Protein AF-A0A401ZFC2-F1 (afdb_monomer)

Sequence (235 aa):
MRRNVAALHVRKRSLVYLACLLFCLSLFISACTGDSNNTSRSAGGASATATPAPAALNSLNWCGKPSEIFRDQASSHAQAVASKTTNLGPADDKPKTITDWNTVKQNLGFTIYLPKTLPAGTCLLNVSGSLRDPIFGSNFTITYVLPDQNALSFSQAPVRVKNVTFQCNVSQSSTSTGNAKATSTPSTSGGQESIQLCNGIRDQTNIVFSARGSTATLQQFFQNLQPDVDWTPAK

Mean predicted aligned error: 16.32 Å

Organism: NCBI:txid1936993

Foldseek 3Di:
DDDDDDDDDDPPPVVVVVVVVVVVVVVVVVPPPDDPDDDDDDDDPPPPDPFDDWAFLQAAAAPDPAAEWEKEADAPVNCVVVVDDDPADDPPGDIDTDDDVVSVCVQQPDWDWAARTAGPPKHWHHWYWYDQNVPQHTKIKTWIQHNVRWIKIKIKHFDPDPDDDKDKDFDDDPPDPDDDDDDDDDDPDPDFATWIWIWDDDPGMIMTIIDGDDSVVVVVVVVNTDTPRDNNHDD

Secondary structure (DSSP, 8-state):
---------SHHHHHHHHHHHHHHHHHTTTTS----------------PPPPPPEEGGGPPBSSS--EEEEE---HHHHHHHT---SSS-SSSS-EEE--HHHHHHHS-S--EE-SEE-TT-EEEEEEEEES-TTT--EEEEEEE-TTS-EEEEEEEE-SSS----EEEEE----------S--------PPPPEEEEEEEETTEEEEEEEES-HHHHHHHHHT-EET---PPP-

pLDDT: mean 75.76, std 21.01, range [32.06, 98.25]

Nearest PDB structures (foldseek):
  4q0i-assembly1_A-2  TM=3.608E-01  e=2.762E+00  Deinococcus radiodurans R1 = ATCC 13939 = DSM 20539
  3s7o-assembly1_A  TM=4.017E-01  e=3.260E+00  Deinococcus radiodurans
  5jmf-assembly1_A  TM=3.174E-01  e=4.298E+00  Bacteroides thetaiotaomicron VPI-5482

Solvent-accessible surface area (backbone atoms only — not comparable to full-atom values): 14517 Å² total; per-residue (Å²): 135,86,87,88,87,89,88,90,86,73,74,70,66,59,58,54,54,54,53,53,54,55,57,58,56,60,68,68,64,73,79,71,79,78,82,88,79,81,92,74,93,76,89,79,86,73,76,77,73,76,79,68,67,67,35,46,39,27,74,32,48,56,71,60,76,85,44,75,48,31,34,38,44,37,45,58,69,62,44,68,76,63,80,57,91,58,105,59,62,41,96,74,82,56,76,43,80,50,86,54,63,70,64,49,64,75,55,42,84,53,72,59,68,36,62,67,54,44,62,48,73,34,21,41,52,38,36,38,32,38,27,46,28,88,85,79,40,22,39,41,35,43,32,32,35,39,69,87,73,45,59,41,36,41,41,34,32,58,58,86,67,89,87,61,64,77,46,66,45,78,46,82,78,84,70,79,88,69,93,74,85,80,90,80,79,93,72,91,62,86,74,79,62,54,41,25,46,30,37,31,64,56,96,58,18,32,40,37,36,35,36,68,43,56,69,70,58,49,50,52,52,59,72,58,39,34,68,80,57,66,54,69,48,73,128

Structure (mmCIF, N/CA/C/O backbone):
data_AF-A0A401ZFC2-F1
#
_entry.id   AF-A0A401ZFC2-F1
#
loop_
_atom_site.group_PDB
_atom_site.id
_atom_site.type_symbol
_atom_site.label_atom_id
_atom_site.label_alt_id
_atom_site.label_comp_id
_atom_site.label_asym_id
_atom_site.label_entity_id
_atom_site.label_seq_id
_atom_site.pdbx_PDB_ins_code
_atom_site.Cartn_x
_atom_site.Cartn_y
_atom_site.Cartn_z
_atom_site.occupancy
_atom_site.B_iso_or_equiv
_atom_site.auth_seq_id
_atom_site.auth_comp_id
_atom_site.auth_asym_id
_atom_site.auth_atom_id
_atom_site.pdbx_PDB_model_num
ATOM 1 N N . MET A 1 1 ? 59.577 30.313 47.119 1.00 39.47 1 MET A N 1
ATOM 2 C CA . MET A 1 1 ? 58.313 31.074 46.998 1.00 39.47 1 MET A CA 1
ATOM 3 C C . MET A 1 1 ? 57.176 30.117 46.651 1.00 39.47 1 MET A C 1
ATOM 5 O O . MET A 1 1 ? 57.373 29.250 45.820 1.00 39.47 1 MET A O 1
ATOM 9 N N . ARG A 1 2 ? 56.064 30.276 47.382 1.00 40.41 2 ARG A N 1
ATOM 10 C CA . ARG A 1 2 ? 54.665 29.805 47.250 1.00 40.41 2 ARG A CA 1
ATOM 11 C C . ARG A 1 2 ? 54.285 28.553 46.421 1.00 40.41 2 ARG A C 1
ATOM 13 O O . ARG A 1 2 ? 54.542 28.435 45.234 1.00 40.41 2 ARG A O 1
ATOM 20 N N . ARG A 1 3 ? 53.532 27.705 47.138 1.00 47.53 3 ARG A N 1
ATOM 21 C CA . ARG A 1 3 ? 52.718 26.535 46.768 1.00 47.53 3 ARG A CA 1
ATOM 22 C C . ARG A 1 3 ? 51.630 26.855 45.733 1.00 47.53 3 ARG A C 1
ATOM 24 O O . ARG A 1 3 ? 51.090 27.953 45.768 1.00 47.53 3 ARG A O 1
ATOM 31 N N . ASN A 1 4 ? 51.184 25.830 45.003 1.00 41.16 4 ASN A N 1
ATOM 32 C CA . ASN A 1 4 ? 49.784 25.671 44.599 1.00 41.16 4 ASN A CA 1
ATOM 33 C C . ASN A 1 4 ? 49.355 24.209 44.798 1.00 41.16 4 ASN A C 1
ATOM 35 O O . ASN A 1 4 ? 49.945 23.295 44.232 1.00 41.16 4 ASN A O 1
ATOM 39 N N . VAL A 1 5 ? 48.332 24.012 4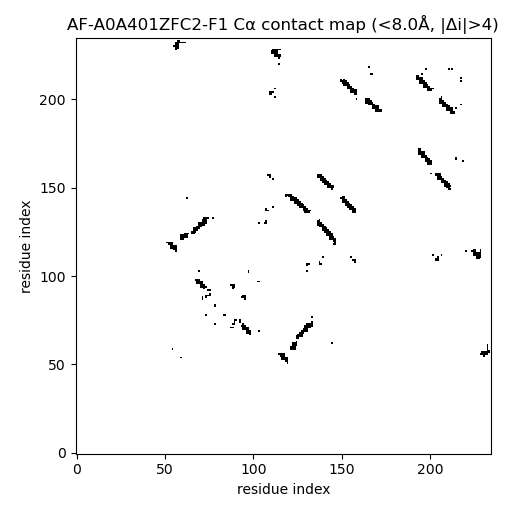5.631 1.00 53.06 5 VAL A N 1
ATOM 40 C CA . VAL A 1 5 ? 47.595 22.757 45.820 1.00 53.06 5 VAL A CA 1
ATOM 41 C C . VAL A 1 5 ? 46.142 23.085 45.512 1.00 53.06 5 VAL A C 1
ATOM 43 O O . VAL A 1 5 ? 45.566 23.947 46.170 1.00 53.06 5 VAL A O 1
ATOM 46 N N . ALA A 1 6 ? 45.545 22.404 44.537 1.00 47.09 6 ALA A N 1
ATOM 47 C CA . ALA A 1 6 ? 44.105 22.434 44.321 1.00 47.09 6 ALA A CA 1
ATOM 48 C C . ALA A 1 6 ? 43.642 21.110 43.706 1.00 47.09 6 ALA A C 1
ATOM 50 O O . ALA A 1 6 ? 43.663 20.935 42.495 1.00 47.09 6 ALA A O 1
ATOM 51 N N . ALA A 1 7 ? 43.210 20.177 44.550 1.00 51.09 7 ALA A N 1
ATOM 52 C CA . ALA A 1 7 ? 42.334 19.083 44.146 1.00 51.09 7 ALA A CA 1
ATOM 53 C C . ALA A 1 7 ? 41.679 18.492 45.395 1.00 51.09 7 ALA A C 1
ATOM 55 O O . ALA A 1 7 ? 42.375 17.864 46.178 1.00 51.09 7 ALA A O 1
ATOM 56 N N . LEU A 1 8 ? 40.371 18.723 45.583 1.00 51.00 8 LEU A N 1
ATOM 57 C CA . LEU A 1 8 ? 39.404 17.858 46.297 1.00 51.00 8 LEU A CA 1
ATOM 58 C C . LEU A 1 8 ? 38.150 18.666 46.668 1.00 51.00 8 LEU A C 1
ATOM 60 O O . LEU A 1 8 ? 37.966 19.039 47.820 1.00 51.00 8 LEU A O 1
ATOM 64 N N . HIS A 1 9 ? 37.265 18.939 45.704 1.00 51.31 9 HIS A N 1
ATOM 65 C CA . HIS A 1 9 ? 35.916 19.473 45.987 1.00 51.31 9 HIS A CA 1
ATOM 66 C C . HIS A 1 9 ? 34.807 18.872 45.093 1.00 51.31 9 HIS A C 1
ATOM 68 O O . HIS A 1 9 ? 33.730 19.442 44.969 1.00 51.31 9 HIS A O 1
ATOM 74 N N . VAL A 1 10 ? 35.027 17.693 44.490 1.00 55.44 10 VAL A N 1
ATOM 75 C CA . VAL A 1 10 ? 34.059 17.069 43.552 1.00 55.44 10 VAL A CA 1
ATOM 76 C C . VAL A 1 10 ? 33.259 15.903 44.170 1.00 55.44 10 VAL A C 1
ATOM 78 O O . VAL A 1 10 ? 32.226 15.507 43.642 1.00 55.44 10 VAL A O 1
ATOM 81 N N . ARG A 1 11 ? 33.644 15.368 45.338 1.00 55.38 11 ARG A N 1
ATOM 82 C CA . ARG A 1 11 ? 33.053 14.113 45.860 1.00 55.38 11 ARG A CA 1
ATOM 83 C C . ARG A 1 11 ? 31.736 14.234 46.640 1.00 55.38 11 ARG A C 1
ATOM 85 O O . ARG A 1 11 ? 31.017 13.247 46.728 1.00 55.38 11 ARG A O 1
ATOM 92 N N . LYS A 1 12 ? 31.384 15.399 47.201 1.00 53.00 12 LYS A N 1
ATOM 93 C CA . LYS A 1 12 ? 30.233 15.500 48.131 1.00 53.00 12 LYS A CA 1
ATOM 94 C C . LYS A 1 12 ? 28.876 15.749 47.460 1.00 53.00 12 LYS A C 1
ATOM 96 O O . LYS A 1 12 ? 27.863 15.331 48.002 1.00 53.00 12 LYS A O 1
ATOM 101 N N . ARG A 1 13 ? 28.835 16.375 46.277 1.00 57.50 13 ARG A N 1
ATOM 102 C CA . ARG A 1 13 ? 27.565 16.676 45.581 1.00 57.50 13 ARG A CA 1
ATOM 103 C C . ARG A 1 13 ? 26.950 15.447 44.901 1.00 57.50 13 ARG A C 1
ATOM 105 O O . ARG A 1 13 ? 25.735 15.326 44.876 1.00 57.50 13 ARG A O 1
ATOM 112 N N . SER A 1 14 ? 27.778 14.510 44.433 1.00 60.59 14 SER A N 1
ATOM 113 C CA . SER A 1 14 ? 27.327 13.286 43.745 1.00 60.59 14 SER A CA 1
ATOM 114 C C . SER A 1 14 ? 26.523 12.339 44.655 1.00 60.59 14 SER A C 1
ATOM 116 O O . SER A 1 14 ? 25.520 11.770 44.235 1.00 60.59 14 SER A O 1
ATOM 118 N N . LEU A 1 15 ? 26.891 12.249 45.940 1.00 62.75 15 LEU A N 1
ATOM 119 C CA . LEU A 1 15 ? 26.189 11.409 46.920 1.00 62.75 15 LEU A CA 1
ATOM 120 C C . LEU A 1 15 ? 24.770 11.904 47.241 1.00 62.75 15 LEU A C 1
ATOM 122 O O . LEU A 1 15 ? 23.883 11.088 47.474 1.00 62.75 15 LEU A O 1
ATOM 126 N N . VAL A 1 16 ? 24.538 13.220 47.207 1.00 71.38 16 VAL A N 1
ATOM 127 C CA . VAL A 1 16 ? 23.210 13.804 47.468 1.00 71.38 16 VAL A CA 1
ATOM 128 C C . VAL A 1 16 ? 22.245 13.505 46.317 1.00 71.38 16 VAL A C 1
ATOM 130 O O . VAL A 1 16 ? 21.095 13.148 46.560 1.00 71.38 16 VAL A O 1
ATOM 133 N N . TYR A 1 17 ? 22.715 13.567 45.066 1.00 74.06 17 TYR A N 1
ATOM 134 C CA . TYR A 1 17 ? 21.888 13.225 43.904 1.00 74.06 17 TYR A CA 1
ATOM 135 C C . TYR A 1 17 ? 21.528 11.737 43.862 1.00 74.06 17 TYR A C 1
ATOM 137 O O . TYR A 1 17 ? 20.383 11.410 43.563 1.00 74.06 17 TYR A O 1
ATOM 145 N N . LEU A 1 18 ? 22.459 10.846 44.223 1.00 71.56 18 LEU A N 1
ATOM 146 C CA . LEU A 1 18 ? 22.191 9.406 44.286 1.00 71.56 18 LEU A CA 1
ATOM 147 C C . LEU A 1 18 ? 21.132 9.065 45.354 1.00 71.56 18 LEU A C 1
ATOM 149 O O . LEU A 1 18 ? 20.246 8.251 45.103 1.00 71.56 18 LEU A O 1
ATOM 153 N N . ALA A 1 19 ? 21.186 9.725 46.517 1.00 72.94 19 ALA A N 1
ATOM 154 C CA . ALA A 1 19 ? 20.209 9.535 47.590 1.00 72.94 19 ALA A CA 1
ATOM 155 C C . ALA A 1 19 ? 18.803 10.039 47.208 1.00 72.94 19 ALA A C 1
ATOM 157 O O . ALA A 1 19 ? 17.822 9.341 47.456 1.00 72.94 19 ALA A O 1
ATOM 158 N N . CYS A 1 20 ? 18.694 11.199 46.544 1.00 73.62 20 CYS A N 1
ATOM 159 C CA . CYS A 1 20 ? 17.406 11.693 46.037 1.00 73.62 20 CYS A CA 1
ATOM 160 C C . CYS A 1 20 ? 16.800 10.766 44.972 1.00 73.62 20 CYS A C 1
ATOM 162 O O . CYS A 1 20 ? 15.595 10.530 44.981 1.00 73.62 20 CYS A O 1
ATOM 164 N N . LEU A 1 21 ? 17.618 10.214 44.071 1.00 74.00 21 LEU A N 1
ATOM 165 C CA . LEU A 1 21 ? 17.138 9.341 42.994 1.00 74.00 21 LEU A CA 1
ATOM 166 C C . LEU A 1 21 ? 16.607 8.002 43.539 1.00 74.00 21 LEU A 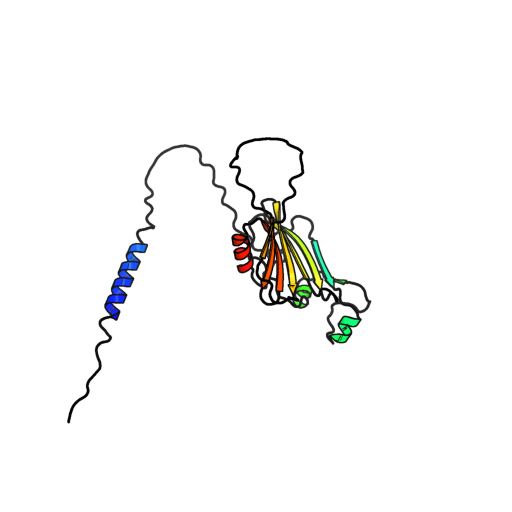C 1
ATOM 168 O O . LEU A 1 21 ? 15.575 7.518 43.078 1.00 74.00 21 LEU A O 1
ATOM 172 N N . LEU A 1 22 ? 17.252 7.456 44.578 1.00 72.38 22 LEU A N 1
ATOM 173 C CA . LEU A 1 22 ? 16.775 6.268 45.298 1.00 72.38 22 LEU A CA 1
ATOM 174 C C . LEU A 1 22 ? 15.466 6.522 46.062 1.00 72.38 22 LEU A C 1
ATOM 176 O O . LEU A 1 22 ? 14.602 5.647 46.083 1.00 72.38 22 LEU A O 1
ATOM 180 N N . PHE A 1 23 ? 15.286 7.713 46.643 1.00 70.00 23 PHE A N 1
ATOM 181 C CA . PHE A 1 23 ? 14.052 8.068 47.353 1.00 70.00 23 PHE A CA 1
ATOM 182 C C . PHE A 1 23 ? 12.867 8.306 46.404 1.00 70.00 23 PHE A C 1
ATOM 184 O O . PHE A 1 23 ? 11.732 7.975 46.730 1.00 70.00 23 PHE A O 1
ATOM 191 N N . CYS A 1 24 ? 13.109 8.825 45.197 1.00 68.88 24 CYS A N 1
ATOM 192 C CA . CYS A 1 24 ? 12.055 8.945 44.188 1.00 68.88 24 CYS A CA 1
ATOM 193 C C . CYS A 1 24 ? 11.606 7.576 43.652 1.00 68.88 24 CYS A C 1
ATOM 195 O O . CYS A 1 24 ? 10.423 7.398 43.378 1.00 68.88 24 CYS A O 1
ATOM 197 N N . LEU A 1 25 ? 12.514 6.598 43.530 1.00 63.62 25 LEU A N 1
ATOM 198 C CA . LEU A 1 25 ? 12.169 5.264 43.024 1.00 63.62 25 LEU A CA 1
ATOM 199 C C . LEU A 1 25 ? 11.263 4.464 43.974 1.00 63.62 25 LEU A C 1
ATOM 201 O O . LEU A 1 25 ? 10.436 3.690 43.497 1.00 63.62 25 LEU A O 1
ATOM 205 N N . SER A 1 26 ? 11.366 4.651 45.295 1.00 65.25 26 SER A N 1
ATOM 206 C CA . SER A 1 26 ? 10.517 3.931 46.258 1.00 65.25 26 SER A CA 1
ATOM 207 C C . SER A 1 26 ? 9.055 4.393 46.236 1.00 65.25 26 SER A C 1
ATOM 209 O O . SER A 1 26 ? 8.162 3.594 46.514 1.00 65.25 26 SER A O 1
ATOM 211 N N . LEU A 1 27 ? 8.784 5.639 45.833 1.00 60.16 27 LEU A N 1
ATOM 212 C CA . LEU A 1 27 ? 7.419 6.168 45.723 1.00 60.16 27 LEU A CA 1
ATOM 213 C C . LEU A 1 27 ? 6.642 5.589 44.528 1.00 60.16 27 LEU A C 1
ATOM 215 O O . LEU A 1 27 ? 5.416 5.537 44.575 1.00 60.16 27 LEU A O 1
ATOM 219 N N . PHE A 1 28 ? 7.326 5.095 43.489 1.00 56.84 28 PHE A N 1
ATOM 220 C CA . PHE A 1 28 ? 6.669 4.492 42.322 1.00 56.84 28 PHE A CA 1
ATOM 221 C C . PHE A 1 28 ? 6.256 3.025 42.522 1.00 56.84 28 PHE A C 1
ATOM 223 O O . PHE A 1 28 ? 5.461 2.514 41.737 1.00 56.84 28 PHE A O 1
ATOM 230 N N . ILE A 1 29 ? 6.736 2.344 43.570 1.00 54.84 29 ILE A N 1
ATOM 231 C CA . ILE A 1 29 ? 6.455 0.910 43.779 1.00 54.84 29 ILE A CA 1
ATOM 232 C C . ILE A 1 29 ? 5.169 0.681 44.606 1.00 54.84 29 ILE A C 1
ATOM 234 O O . ILE A 1 29 ? 4.538 -0.364 44.471 1.00 54.84 29 ILE A O 1
ATOM 238 N N . SER A 1 30 ? 4.687 1.669 45.371 1.00 52.94 30 SER A N 1
ATOM 239 C CA . SER A 1 30 ? 3.465 1.527 46.196 1.00 52.94 30 SER A CA 1
ATOM 240 C C . SER A 1 30 ? 2.131 1.753 45.464 1.00 52.94 30 SER A C 1
ATOM 242 O O . SER A 1 30 ? 1.082 1.684 46.097 1.00 52.94 30 SER A O 1
ATOM 244 N N . ALA A 1 31 ? 2.125 1.993 44.148 1.00 47.88 31 ALA A N 1
ATOM 245 C CA . ALA A 1 31 ? 0.889 2.211 43.380 1.00 47.88 31 ALA A CA 1
ATOM 246 C C . ALA A 1 31 ? 0.330 0.947 42.690 1.00 47.88 31 ALA A C 1
ATOM 248 O O . ALA A 1 31 ? -0.676 1.035 41.993 1.00 47.88 31 ALA A O 1
ATOM 249 N N . CYS A 1 32 ? 0.962 -0.223 42.861 1.00 53.19 32 CYS A N 1
ATOM 250 C CA . CYS A 1 32 ? 0.546 -1.466 42.189 1.00 53.19 32 CYS A CA 1
ATOM 251 C C . CYS A 1 32 ? 0.020 -2.570 43.126 1.00 53.19 32 CYS A C 1
ATOM 253 O O . CYS A 1 32 ? -0.390 -3.622 42.639 1.00 53.19 32 CYS A O 1
ATOM 255 N N . THR A 1 33 ? -0.041 -2.359 44.444 1.00 51.66 33 THR A N 1
ATOM 256 C CA . THR A 1 33 ? -0.740 -3.277 45.363 1.00 51.66 33 THR A CA 1
ATOM 257 C C . THR A 1 33 ? -2.223 -2.920 45.433 1.00 51.66 33 THR A C 1
ATOM 259 O O . THR A 1 33 ? -2.692 -2.264 46.359 1.00 51.66 33 THR A O 1
ATOM 262 N N . GLY A 1 34 ? -2.961 -3.336 44.403 1.00 46.50 34 GLY A N 1
ATOM 263 C CA . GLY A 1 34 ? -4.419 -3.402 44.427 1.00 46.50 34 GLY A CA 1
ATOM 264 C C . GLY A 1 34 ? -4.875 -4.552 45.323 1.00 46.50 34 GLY A C 1
ATOM 265 O O . GLY A 1 34 ? -4.771 -5.719 44.952 1.00 46.50 34 GLY A O 1
ATOM 266 N N . ASP A 1 35 ? -5.349 -4.186 46.509 1.00 42.94 35 ASP A N 1
ATOM 267 C CA . ASP A 1 35 ? -5.952 -5.034 47.533 1.00 42.94 35 ASP A CA 1
ATOM 268 C C . ASP A 1 35 ? -7.175 -5.783 46.966 1.00 42.94 35 ASP A C 1
ATOM 270 O O . ASP A 1 35 ? -8.202 -5.188 46.637 1.00 42.94 35 ASP A O 1
ATOM 274 N N . SER A 1 36 ? -7.045 -7.099 46.778 1.00 52.50 36 SER A N 1
ATOM 275 C CA . SER A 1 36 ? -8.134 -7.976 46.337 1.00 52.50 36 SER A CA 1
ATOM 276 C C . SER A 1 36 ? -8.717 -8.698 47.540 1.00 52.50 36 SER A C 1
ATOM 278 O O . SER A 1 36 ? -8.408 -9.862 47.784 1.00 52.50 36 SER A O 1
ATOM 280 N N . ASN A 1 37 ? -9.578 -8.009 48.289 1.00 53.66 37 ASN A N 1
ATOM 281 C CA . ASN A 1 37 ? -10.476 -8.675 49.219 1.00 53.66 37 ASN A CA 1
ATOM 282 C C . ASN A 1 37 ? -11.750 -7.852 49.459 1.00 53.66 37 ASN A C 1
ATOM 284 O O . ASN A 1 37 ? -11.846 -7.089 50.416 1.00 53.66 37 ASN A O 1
ATOM 288 N N . ASN A 1 38 ? -12.771 -8.031 48.615 1.00 48.62 38 ASN A N 1
ATOM 289 C CA . ASN A 1 38 ? -14.133 -7.901 49.118 1.00 48.62 38 ASN A CA 1
ATOM 290 C C . ASN A 1 38 ? -15.113 -8.811 48.379 1.00 48.62 38 ASN A C 1
ATOM 292 O O . ASN A 1 38 ? -15.254 -8.790 47.158 1.00 48.62 38 ASN A O 1
ATOM 296 N N . THR A 1 39 ? -15.788 -9.626 49.177 1.00 49.06 39 THR A N 1
ATOM 297 C CA . THR A 1 39 ? -16.833 -10.544 48.757 1.00 49.06 39 THR A CA 1
ATOM 298 C C . THR A 1 39 ? -18.135 -9.758 48.677 1.00 49.06 39 THR A C 1
ATOM 300 O O . THR A 1 39 ? -18.653 -9.300 49.692 1.00 49.06 39 THR A O 1
ATOM 303 N N . SER A 1 40 ? -18.720 -9.625 47.490 1.00 44.44 40 SER A N 1
ATOM 304 C CA . SER A 1 40 ? -20.153 -9.345 47.360 1.00 44.44 40 SER A CA 1
ATOM 305 C C . SER A 1 40 ? -20.695 -10.077 46.143 1.00 44.44 40 SER A C 1
ATOM 307 O O . SER A 1 40 ? -20.327 -9.807 45.004 1.00 44.44 40 SER A O 1
ATOM 309 N N . ARG A 1 41 ? -21.573 -11.040 46.416 1.00 49.56 41 ARG A N 1
ATOM 310 C CA . ARG A 1 41 ? -22.438 -11.687 45.434 1.00 49.56 41 ARG A CA 1
ATOM 311 C C . ARG A 1 41 ? -23.241 -10.620 44.686 1.00 49.56 41 ARG A C 1
ATOM 313 O O . ARG A 1 41 ? -23.983 -9.884 45.325 1.00 49.56 41 ARG A O 1
ATOM 320 N N . SER A 1 42 ? -23.179 -10.623 43.359 1.00 39.88 42 SER A N 1
ATOM 321 C CA . SER A 1 42 ? -24.384 -10.516 42.537 1.00 39.88 42 SER A CA 1
ATOM 322 C C . SER A 1 42 ? -24.117 -10.970 41.107 1.00 39.88 42 SER A C 1
ATOM 324 O O . SER A 1 42 ? -23.026 -10.814 40.567 1.00 39.88 42 SER A O 1
ATOM 326 N N . ALA A 1 43 ? -25.131 -11.629 40.567 1.00 47.53 43 ALA A N 1
ATOM 327 C CA . ALA A 1 43 ? -25.160 -12.397 39.339 1.00 47.53 43 ALA A CA 1
ATOM 328 C C . ALA A 1 43 ? -24.873 -11.581 38.067 1.00 47.53 43 ALA A C 1
ATOM 330 O O . ALA A 1 43 ? -25.167 -10.391 38.000 1.00 47.53 43 ALA A O 1
ATOM 331 N N . GLY A 1 44 ? -24.395 -12.279 37.030 1.00 41.12 44 GLY A N 1
ATOM 332 C CA . GLY A 1 44 ? -24.357 -11.774 35.654 1.00 41.12 44 GLY A CA 1
ATOM 333 C C . GLY A 1 44 ? -22.957 -11.658 35.063 1.00 41.12 44 GLY A C 1
ATOM 334 O O . GLY A 1 44 ? -22.587 -10.597 34.573 1.00 41.12 44 GLY A O 1
ATOM 335 N N . GLY A 1 45 ? -22.173 -12.740 35.093 1.00 38.34 45 GLY A N 1
ATOM 336 C CA . GLY A 1 45 ? -20.920 -12.829 34.346 1.00 38.34 45 GLY A CA 1
ATOM 337 C C . GLY A 1 45 ? -21.189 -12.836 32.843 1.00 38.34 45 GLY A C 1
ATOM 338 O O . GLY A 1 45 ? -21.242 -13.895 32.225 1.00 38.34 45 GLY A O 1
ATOM 339 N N . ALA A 1 46 ? -21.368 -11.656 32.251 1.00 47.50 46 ALA A N 1
ATOM 340 C CA . ALA A 1 46 ? -21.130 -11.475 30.832 1.00 47.50 46 ALA A CA 1
ATOM 341 C C . ALA A 1 46 ? -19.648 -11.787 30.609 1.00 47.50 46 ALA A C 1
ATOM 343 O O . ALA A 1 46 ? -18.775 -11.041 31.050 1.00 47.50 46 ALA A O 1
ATOM 344 N N . SER A 1 47 ? -19.369 -12.939 30.000 1.00 42.88 47 SER A N 1
ATOM 345 C CA . SER A 1 47 ? -18.029 -13.308 29.562 1.00 42.88 47 SER A CA 1
ATOM 346 C C . SER A 1 47 ? -17.534 -12.201 28.636 1.00 42.88 47 SER A C 1
ATOM 348 O O . SER A 1 47 ? -17.974 -12.114 27.489 1.00 42.88 47 SER A O 1
ATOM 350 N N . ALA A 1 48 ? -16.673 -11.317 29.148 1.00 52.41 48 ALA A N 1
ATOM 351 C CA . ALA A 1 48 ? -15.996 -10.320 28.340 1.00 52.41 48 ALA A CA 1
ATOM 352 C C . ALA A 1 48 ? -15.190 -11.093 27.296 1.00 52.41 48 ALA A C 1
ATOM 354 O O . ALA A 1 48 ? -14.173 -11.714 27.600 1.00 52.41 48 ALA A O 1
ATOM 355 N N . THR A 1 49 ? -15.724 -11.155 26.079 1.00 56.12 49 THR A N 1
ATOM 356 C CA . THR A 1 49 ? -15.056 -11.815 24.964 1.00 56.12 49 THR A CA 1
ATOM 357 C C . THR A 1 49 ? -13.774 -11.033 24.727 1.00 56.12 49 THR A C 1
ATOM 359 O O . THR A 1 49 ? -13.834 -9.828 24.489 1.00 56.12 49 THR A O 1
ATOM 362 N N . ALA A 1 50 ? -12.623 -11.688 24.882 1.00 62.56 50 ALA A N 1
ATOM 363 C CA . ALA A 1 50 ? -11.332 -11.044 24.701 1.00 62.56 50 ALA A CA 1
ATOM 364 C C . ALA A 1 50 ? -11.283 -10.396 23.311 1.0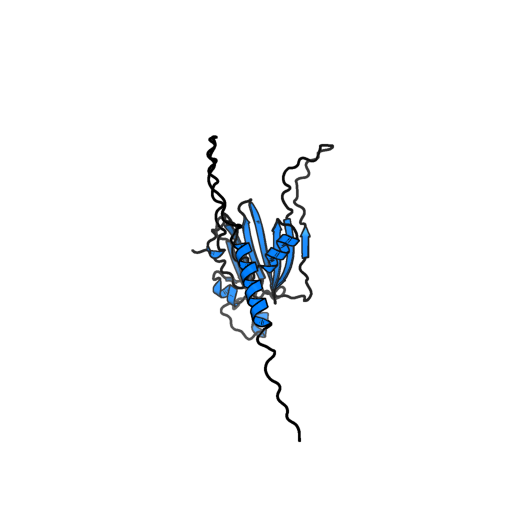0 62.56 50 ALA A C 1
ATOM 366 O O . ALA A 1 50 ? -11.509 -11.073 22.306 1.00 62.56 50 ALA A O 1
ATOM 367 N N . THR A 1 51 ? -11.011 -9.089 23.255 1.00 67.38 51 THR A N 1
ATOM 368 C CA . THR A 1 51 ? -10.811 -8.390 21.984 1.00 67.38 51 THR A CA 1
ATOM 369 C C . THR A 1 51 ? -9.641 -9.057 21.263 1.00 67.38 51 THR A C 1
ATOM 371 O O . THR A 1 51 ? -8.549 -9.124 21.837 1.00 67.38 51 THR A O 1
ATOM 374 N N . PRO A 1 52 ? -9.832 -9.580 20.041 1.00 77.69 52 PRO A N 1
ATOM 375 C CA . PRO A 1 52 ? -8.765 -10.306 19.381 1.00 77.69 52 PRO A CA 1
ATOM 376 C C . PRO A 1 52 ? -7.600 -9.366 19.041 1.00 77.69 52 PRO A C 1
ATOM 378 O O . PRO A 1 52 ? -7.796 -8.202 18.681 1.00 77.69 52 PRO A O 1
ATOM 381 N N . ALA A 1 53 ? -6.375 -9.874 19.188 1.00 86.44 53 ALA A N 1
ATOM 382 C CA . ALA A 1 53 ? -5.158 -9.095 18.990 1.00 86.44 53 ALA A CA 1
ATOM 383 C C . ALA A 1 53 ? -4.993 -8.650 17.521 1.00 86.44 53 ALA A C 1
ATOM 385 O O . ALA A 1 53 ? -5.373 -9.401 16.622 1.00 86.44 53 ALA A O 1
ATOM 386 N N . PRO A 1 54 ? -4.395 -7.473 17.249 1.00 91.00 54 PRO A N 1
ATOM 387 C CA . PRO A 1 54 ? -4.096 -7.032 15.886 1.00 91.00 54 PRO A CA 1
ATOM 388 C C . PRO A 1 54 ? -3.297 -8.073 15.087 1.00 91.00 54 PRO A C 1
ATOM 390 O O . PRO A 1 54 ? -2.384 -8.705 15.617 1.00 91.00 54 PRO A O 1
ATOM 393 N N . ALA A 1 55 ? -3.616 -8.213 13.802 1.00 93.25 55 ALA A N 1
ATOM 394 C CA . ALA A 1 55 ? -3.004 -9.174 12.891 1.00 93.25 55 ALA A CA 1
ATOM 395 C C . ALA A 1 55 ? -1.946 -8.508 11.998 1.00 93.25 55 ALA A C 1
ATOM 397 O O . ALA A 1 55 ? -2.106 -7.359 11.578 1.00 93.25 55 ALA A O 1
ATOM 398 N N . ALA A 1 56 ? -0.865 -9.228 11.690 1.00 95.06 56 ALA A N 1
ATOM 399 C CA . ALA A 1 56 ? 0.134 -8.801 10.708 1.00 95.06 56 ALA A CA 1
ATOM 400 C C . ALA A 1 56 ? -0.456 -8.851 9.289 1.00 95.06 56 ALA A C 1
ATOM 402 O O . ALA A 1 56 ? -1.295 -9.707 9.005 1.00 95.06 56 ALA A O 1
ATOM 403 N N . LEU A 1 57 ? -0.023 -7.966 8.387 1.00 95.44 57 LEU A N 1
ATOM 404 C CA . LEU A 1 57 ? -0.637 -7.854 7.054 1.00 95.44 57 LEU A CA 1
ATOM 405 C C . LEU A 1 57 ? -0.523 -9.146 6.225 1.00 95.44 57 LEU A C 1
ATOM 407 O O . LEU A 1 57 ? -1.503 -9.553 5.612 1.00 95.44 57 LEU A O 1
ATOM 411 N N . ASN A 1 58 ? 0.617 -9.836 6.276 1.00 94.69 58 ASN A N 1
ATOM 412 C CA . ASN A 1 58 ? 0.822 -11.129 5.609 1.00 94.69 58 ASN A CA 1
ATOM 413 C C . ASN A 1 58 ? 0.026 -12.306 6.211 1.00 94.69 58 ASN A C 1
ATOM 415 O O . ASN A 1 58 ? -0.014 -13.391 5.633 1.00 94.69 58 ASN A O 1
ATOM 419 N N . SER A 1 59 ? -0.616 -12.109 7.366 1.00 94.31 59 SER A N 1
ATOM 420 C CA . SER A 1 59 ? -1.513 -13.098 7.982 1.00 94.31 59 SER A CA 1
ATOM 421 C C . SER A 1 59 ? -2.990 -12.862 7.649 1.00 94.31 59 SER A C 1
ATOM 423 O O . SER A 1 59 ? -3.849 -13.630 8.078 1.00 94.31 59 SER A O 1
ATOM 425 N N . LEU A 1 60 ? -3.304 -11.790 6.914 1.00 94.69 60 LEU A N 1
ATOM 426 C CA . LEU A 1 60 ? -4.673 -11.462 6.532 1.00 94.69 60 LEU A CA 1
ATOM 427 C C . LEU A 1 60 ? -5.153 -12.368 5.400 1.00 94.69 60 LEU A C 1
ATOM 429 O O . LEU A 1 60 ? -4.427 -12.637 4.449 1.00 94.69 60 LEU A O 1
ATOM 433 N N . ASN A 1 61 ? -6.421 -12.763 5.463 1.00 95.06 61 ASN A N 1
ATOM 434 C CA . ASN A 1 61 ? -7.084 -13.460 4.366 1.00 95.06 61 ASN A CA 1
ATOM 435 C C . ASN A 1 61 ? -7.604 -12.467 3.326 1.00 95.06 61 ASN A C 1
ATOM 437 O O . ASN A 1 61 ? -7.862 -11.300 3.632 1.00 95.06 61 ASN A O 1
ATOM 441 N N . TRP A 1 62 ? -7.851 -12.949 2.111 1.00 95.81 62 TRP A N 1
ATOM 442 C CA . TRP A 1 62 ? -8.628 -12.197 1.132 1.00 95.81 62 TRP A CA 1
ATOM 443 C C . TRP A 1 62 ? -10.094 -12.098 1.568 1.00 95.81 62 TRP A C 1
ATOM 445 O O . TRP A 1 62 ? -10.665 -13.066 2.065 1.00 95.81 62 TRP A O 1
ATOM 455 N N . CYS A 1 63 ? -10.733 -10.948 1.341 1.00 94.88 63 CYS A N 1
ATOM 456 C CA . CYS A 1 63 ? -12.168 -10.767 1.606 1.00 94.88 63 CYS A CA 1
ATOM 457 C C . CYS A 1 63 ? -13.055 -11.648 0.708 1.00 94.88 63 CYS A C 1
ATOM 459 O O . CYS A 1 63 ? -14.245 -11.816 0.961 1.00 94.88 63 CYS A O 1
ATOM 461 N N . GLY A 1 64 ? -12.483 -12.181 -0.370 1.00 93.00 64 GLY A N 1
ATOM 462 C CA . GLY A 1 64 ? -13.143 -13.033 -1.341 1.00 93.00 64 GLY A CA 1
ATOM 463 C C . GLY A 1 64 ? -12.107 -13.659 -2.264 1.00 93.00 64 GLY A C 1
ATOM 464 O O . GLY A 1 64 ? -11.063 -14.128 -1.814 1.00 93.00 64 GLY A O 1
ATOM 465 N N . LYS A 1 65 ? -12.376 -13.655 -3.572 1.00 91.56 65 LYS A N 1
ATOM 466 C CA . LYS A 1 65 ? -11.384 -14.112 -4.550 1.00 91.56 65 LYS A CA 1
ATOM 467 C C . LYS A 1 65 ? -10.159 -13.187 -4.523 1.00 91.56 65 LYS A C 1
ATOM 469 O O . LYS A 1 65 ? -10.355 -11.971 -4.548 1.00 91.56 65 LYS A O 1
ATOM 474 N N . PRO A 1 66 ? -8.933 -13.738 -4.526 1.00 91.25 66 PRO A N 1
ATOM 475 C CA . PRO A 1 66 ? -7.727 -12.935 -4.643 1.00 91.25 66 PRO A CA 1
ATOM 476 C C . PRO A 1 66 ? -7.779 -11.996 -5.848 1.00 91.25 66 PRO A C 1
ATOM 478 O O . PRO A 1 66 ? -8.085 -12.425 -6.963 1.00 91.25 66 PRO A O 1
ATOM 481 N N . SER A 1 67 ? -7.482 -10.721 -5.611 1.00 90.94 67 SER A N 1
ATOM 482 C CA . SER A 1 67 ? -7.406 -9.681 -6.636 1.00 90.94 67 SER A CA 1
ATOM 483 C C . SER A 1 67 ? -6.053 -8.998 -6.530 1.00 90.94 67 SER A C 1
ATOM 485 O O . SER A 1 67 ? -5.885 -8.035 -5.785 1.00 90.94 67 SER A O 1
ATOM 487 N N . GLU A 1 68 ? -5.081 -9.542 -7.254 1.00 93.00 68 GLU A N 1
ATOM 488 C CA . GLU A 1 68 ? -3.717 -9.031 -7.341 1.00 93.00 68 GLU A CA 1
ATOM 489 C C . GLU A 1 68 ? -3.386 -8.770 -8.814 1.00 93.00 68 GLU A C 1
ATOM 491 O O . GLU A 1 68 ? -3.294 -9.702 -9.616 1.00 93.00 68 GLU A O 1
ATOM 496 N N . ILE A 1 69 ? -3.288 -7.496 -9.203 1.00 91.94 69 ILE A N 1
ATOM 497 C CA . ILE A 1 69 ? -3.126 -7.105 -10.610 1.00 91.94 69 ILE A CA 1
ATOM 498 C C . ILE A 1 69 ? -2.034 -6.052 -10.747 1.00 91.94 69 ILE A C 1
ATOM 500 O O . ILE A 1 69 ? -2.269 -4.859 -10.546 1.00 91.94 69 ILE A O 1
ATOM 504 N N . PHE A 1 70 ? -0.863 -6.475 -11.208 1.00 92.00 70 PHE A N 1
ATOM 505 C CA . PHE A 1 70 ? 0.207 -5.562 -11.589 1.00 92.00 70 PHE A CA 1
ATOM 506 C C . PHE A 1 70 ? 0.400 -5.559 -13.093 1.00 92.00 70 PHE A C 1
ATOM 508 O O . PHE A 1 70 ? 0.379 -6.610 -13.732 1.00 92.00 70 PHE A O 1
ATOM 515 N N . ARG A 1 71 ? 0.576 -4.376 -13.677 1.00 90.12 71 ARG A N 1
ATOM 516 C CA . ARG A 1 71 ? 0.764 -4.224 -15.121 1.00 90.12 71 ARG A CA 1
ATOM 517 C C . ARG A 1 71 ? 2.046 -3.481 -15.415 1.00 90.12 71 ARG A C 1
ATOM 519 O O . ARG A 1 71 ? 2.272 -2.390 -14.909 1.00 90.12 71 ARG A O 1
ATOM 526 N N . ASP A 1 72 ? 2.853 -4.046 -16.285 1.00 85.62 72 ASP A N 1
ATOM 527 C CA . ASP A 1 72 ? 3.962 -3.338 -16.892 1.00 85.62 72 ASP A CA 1
ATOM 528 C C . ASP A 1 72 ? 3.463 -2.500 -18.066 1.00 85.62 72 ASP A C 1
ATOM 530 O O . ASP A 1 72 ? 2.816 -3.035 -18.970 1.00 85.62 72 ASP A O 1
ATOM 534 N N . GLN A 1 73 ? 3.735 -1.198 -18.023 1.00 80.94 73 GLN A N 1
ATOM 535 C CA . GLN A 1 73 ? 3.246 -0.209 -18.987 1.00 80.94 73 GLN A CA 1
ATOM 536 C C . GLN A 1 73 ? 4.390 0.462 -19.761 1.00 80.94 73 GLN A C 1
ATOM 538 O O . GLN A 1 73 ? 4.176 1.486 -20.410 1.00 80.94 73 GLN A O 1
ATOM 543 N N . ALA A 1 74 ? 5.611 -0.079 -19.692 1.00 73.62 74 ALA A N 1
ATOM 544 C CA . ALA A 1 74 ? 6.733 0.482 -20.433 1.00 73.62 74 ALA A CA 1
ATOM 545 C C . ALA A 1 74 ? 6.465 0.460 -21.947 1.00 73.62 74 ALA A C 1
ATOM 547 O O . ALA A 1 74 ? 6.052 -0.557 -22.504 1.00 73.62 74 ALA A O 1
ATOM 548 N N . SER A 1 75 ? 6.759 1.573 -22.621 1.00 65.69 75 SER A N 1
ATOM 549 C CA . SER A 1 75 ? 6.837 1.611 -24.082 1.00 65.69 75 SER A CA 1
ATOM 550 C C . SER A 1 75 ? 8.217 1.151 -24.558 1.00 65.69 75 SER A C 1
ATOM 552 O O . SER A 1 75 ? 9.220 1.340 -23.861 1.00 65.69 75 SER A O 1
ATOM 554 N N . SER A 1 76 ? 8.290 0.597 -25.770 1.00 61.72 76 SER A N 1
ATOM 555 C CA . SER A 1 76 ? 9.554 0.279 -26.457 1.00 61.72 76 SER A CA 1
ATOM 556 C C . SER A 1 76 ? 10.503 1.489 -26.511 1.00 61.72 76 SER A C 1
ATOM 558 O O . SER A 1 76 ? 11.708 1.356 -26.291 1.00 61.72 76 SER A O 1
ATOM 560 N N . HIS A 1 77 ? 9.957 2.698 -26.680 1.00 56.81 77 HIS A N 1
ATOM 561 C CA . HIS A 1 77 ? 10.721 3.947 -26.654 1.00 56.81 77 HIS A CA 1
ATOM 562 C C . HIS A 1 77 ? 11.320 4.263 -25.271 1.00 56.81 77 HIS A C 1
ATOM 564 O O . HIS A 1 77 ? 12.483 4.648 -25.180 1.00 56.81 77 HIS A O 1
ATOM 570 N N . ALA A 1 78 ? 10.573 4.051 -24.182 1.00 57.31 78 ALA A N 1
ATOM 571 C CA . ALA A 1 78 ? 11.066 4.293 -22.824 1.00 57.31 78 ALA A CA 1
ATOM 572 C C . ALA A 1 78 ? 12.170 3.300 -22.403 1.00 57.31 78 ALA A C 1
ATOM 574 O O . ALA A 1 78 ? 13.057 3.661 -21.629 1.00 57.31 78 ALA A O 1
ATOM 575 N N . GLN A 1 79 ? 12.155 2.067 -22.929 1.00 54.38 79 GLN A N 1
ATOM 576 C CA . GLN A 1 79 ? 13.211 1.081 -22.668 1.00 54.38 79 GLN A CA 1
ATOM 577 C C . GLN A 1 79 ? 14.538 1.424 -23.359 1.00 54.38 79 GLN A C 1
ATOM 579 O O . GLN A 1 79 ? 15.598 1.261 -22.752 1.00 54.38 79 GLN A O 1
ATOM 584 N N . ALA A 1 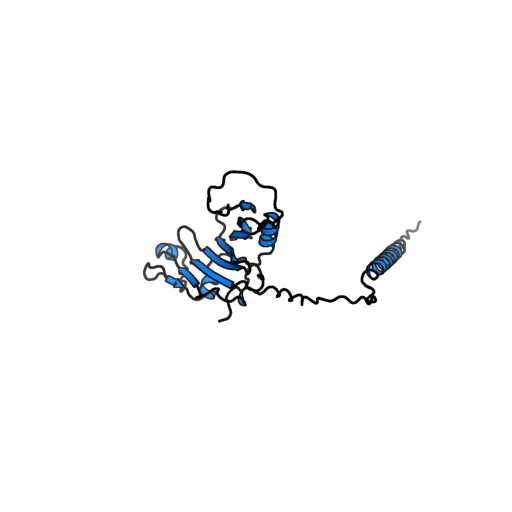80 ? 14.487 1.951 -24.587 1.00 53.47 80 ALA A N 1
ATOM 585 C CA . ALA A 1 80 ? 15.675 2.319 -25.359 1.00 53.47 80 ALA A CA 1
ATOM 586 C C . ALA A 1 80 ? 16.497 3.445 -24.703 1.00 53.47 80 ALA A C 1
ATOM 588 O O . ALA A 1 80 ? 17.721 3.449 -24.794 1.00 53.47 80 ALA A O 1
ATOM 589 N N . VAL A 1 81 ? 15.842 4.373 -23.997 1.00 52.56 81 VAL A N 1
ATOM 590 C CA . VAL A 1 81 ? 16.509 5.500 -23.315 1.00 52.56 81 VAL A CA 1
ATOM 591 C C . VAL A 1 81 ? 17.164 5.068 -21.994 1.00 52.56 81 VAL A C 1
ATOM 593 O O . VAL A 1 81 ? 18.120 5.693 -21.541 1.00 52.56 81 VAL A O 1
ATOM 596 N N . ALA A 1 82 ? 16.678 3.993 -21.365 1.00 56.19 82 ALA A N 1
ATOM 597 C CA . ALA A 1 82 ? 17.127 3.570 -20.038 1.00 56.19 82 ALA A CA 1
ATOM 598 C C . ALA A 1 82 ? 18.299 2.566 -20.041 1.00 56.19 82 ALA A C 1
ATOM 600 O O . ALA A 1 82 ? 18.800 2.251 -18.961 1.00 56.19 82 ALA A O 1
ATOM 601 N N . SER A 1 83 ? 18.709 2.026 -21.202 1.00 50.84 83 SER A N 1
ATOM 602 C CA . SER A 1 83 ? 19.752 0.982 -21.361 1.00 50.84 83 SER A CA 1
ATOM 603 C C . SER A 1 83 ? 19.656 -0.195 -20.370 1.00 50.84 83 SER A C 1
ATOM 605 O O . SER A 1 83 ? 20.636 -0.893 -20.113 1.00 50.84 83 SER A O 1
ATOM 607 N N . LYS A 1 84 ? 18.472 -0.427 -19.792 1.00 49.75 84 LYS A N 1
ATOM 608 C CA . LYS A 1 84 ? 18.188 -1.492 -18.828 1.00 49.75 84 LYS A CA 1
ATOM 609 C C . LYS A 1 84 ? 17.305 -2.523 -19.508 1.00 49.75 84 LYS A C 1
ATOM 611 O O . LYS A 1 84 ? 16.091 -2.356 -19.581 1.00 49.75 84 LYS A O 1
ATOM 616 N N . THR A 1 85 ? 17.918 -3.610 -19.961 1.00 49.16 85 THR A N 1
ATOM 617 C CA . THR A 1 85 ? 17.203 -4.847 -20.276 1.00 49.16 85 THR A CA 1
ATOM 618 C C . THR A 1 85 ? 16.666 -5.422 -18.970 1.00 49.16 85 THR A C 1
ATOM 620 O O . THR A 1 85 ? 17.415 -5.986 -18.173 1.00 49.16 85 THR A O 1
ATOM 623 N N . THR A 1 86 ? 15.380 -5.236 -18.701 1.00 54.84 86 THR A N 1
ATOM 624 C CA . THR A 1 86 ? 14.684 -5.976 -17.647 1.00 54.84 86 THR A CA 1
ATOM 625 C C . THR A 1 86 ? 13.946 -7.151 -18.291 1.00 54.84 86 THR A C 1
ATOM 627 O O . THR A 1 86 ? 13.517 -7.059 -19.437 1.00 54.84 86 THR A O 1
ATOM 630 N N . ASN A 1 87 ? 13.720 -8.248 -17.559 1.00 56.31 87 ASN A N 1
ATOM 631 C CA . ASN A 1 87 ? 12.813 -9.333 -17.996 1.00 56.31 87 ASN A CA 1
ATOM 632 C C . ASN A 1 87 ? 11.322 -8.897 -18.013 1.00 56.31 87 ASN A C 1
ATOM 634 O O . ASN A 1 87 ? 10.410 -9.725 -18.084 1.00 56.31 87 ASN A O 1
ATOM 638 N N . LEU A 1 88 ? 11.074 -7.588 -17.910 1.00 59.28 88 LEU A N 1
ATOM 639 C CA . LEU A 1 88 ? 9.784 -6.917 -17.900 1.00 59.28 88 LEU A CA 1
ATOM 640 C C . LEU A 1 88 ? 9.603 -6.213 -19.258 1.00 59.28 88 LEU A C 1
ATOM 642 O O . LEU A 1 88 ? 10.514 -5.535 -19.730 1.00 59.28 88 LEU A O 1
ATOM 646 N N . GLY A 1 89 ? 8.454 -6.393 -19.907 1.00 55.47 89 GLY A N 1
ATOM 647 C CA . GLY A 1 89 ? 8.217 -6.059 -21.321 1.00 55.47 89 GLY A CA 1
ATOM 648 C C . GLY A 1 89 ? 8.335 -4.567 -21.709 1.00 55.47 89 GLY A C 1
ATOM 649 O O . GLY A 1 89 ? 8.359 -3.715 -20.824 1.00 55.47 89 GLY A O 1
ATOM 650 N N . PRO A 1 90 ? 8.424 -4.237 -23.020 1.00 52.53 90 PRO A N 1
ATOM 651 C CA . PRO A 1 90 ? 7.986 -5.095 -24.114 1.00 52.53 90 PRO A CA 1
ATOM 652 C C . PRO A 1 90 ? 9.095 -5.494 -25.105 1.00 52.53 90 PRO A C 1
ATOM 654 O O . PRO A 1 90 ? 9.897 -4.670 -25.528 1.00 52.53 90 PRO A O 1
ATOM 657 N N . ALA A 1 91 ? 9.042 -6.743 -25.571 1.00 49.66 91 ALA A N 1
ATOM 658 C CA . ALA A 1 91 ? 9.514 -7.068 -26.918 1.00 49.66 91 ALA A CA 1
ATOM 659 C C . ALA A 1 91 ? 8.425 -6.789 -27.992 1.00 49.66 91 ALA A C 1
ATOM 661 O O . ALA A 1 91 ? 8.773 -6.662 -29.157 1.00 49.66 91 ALA A O 1
ATOM 662 N N . ASP A 1 92 ? 7.139 -6.612 -27.605 1.00 57.44 92 ASP A N 1
ATOM 663 C CA . ASP A 1 92 ? 5.975 -6.648 -28.526 1.00 57.44 92 ASP A CA 1
ATOM 664 C C . ASP A 1 92 ? 4.897 -5.534 -28.329 1.00 57.44 92 ASP A C 1
ATOM 666 O O . ASP A 1 92 ? 3.718 -5.750 -28.612 1.00 57.44 92 ASP A O 1
ATOM 670 N N . ASP A 1 93 ? 5.242 -4.361 -27.780 1.00 58.56 93 ASP A N 1
ATOM 671 C CA . ASP A 1 93 ? 4.358 -3.180 -27.591 1.00 58.56 93 ASP A CA 1
ATOM 672 C C . ASP A 1 93 ? 2.995 -3.395 -26.867 1.00 58.56 93 ASP A C 1
ATOM 674 O O . ASP A 1 93 ? 2.066 -2.596 -27.015 1.00 58.56 93 ASP A O 1
ATOM 678 N N . LYS A 1 94 ? 2.838 -4.443 -26.042 1.00 64.19 94 LYS A N 1
ATOM 679 C CA . LYS A 1 94 ? 1.601 -4.707 -25.269 1.00 64.19 94 LYS A CA 1
ATOM 680 C C . LYS A 1 94 ? 1.835 -4.670 -23.750 1.00 64.19 94 LYS A C 1
ATOM 682 O O . LYS A 1 94 ? 2.827 -5.242 -23.291 1.00 64.19 94 LYS A O 1
ATOM 687 N N . PRO A 1 95 ? 0.908 -4.097 -22.949 1.00 66.94 95 PRO A N 1
ATOM 688 C CA . PRO A 1 95 ? 0.971 -4.180 -21.491 1.00 66.94 95 PRO A CA 1
ATOM 689 C C . PRO A 1 95 ? 0.972 -5.633 -21.009 1.00 66.94 95 PRO A C 1
ATOM 691 O O . PRO A 1 95 ? 0.126 -6.429 -21.426 1.00 66.94 95 PRO A O 1
ATOM 694 N N . LYS A 1 96 ? 1.889 -5.980 -20.103 1.00 79.56 96 LYS A N 1
ATOM 695 C CA . LYS A 1 96 ? 2.025 -7.340 -19.559 1.00 79.56 96 LYS A CA 1
ATOM 696 C C . LYS A 1 96 ? 1.575 -7.382 -18.104 1.00 79.56 96 LYS A C 1
ATOM 698 O O . LYS A 1 96 ? 2.023 -6.574 -17.294 1.00 79.56 96 LYS A O 1
ATOM 703 N N . THR A 1 97 ? 0.717 -8.339 -17.756 1.00 86.38 97 THR A N 1
ATOM 704 C CA . THR A 1 97 ? 0.381 -8.611 -16.352 1.00 86.38 97 THR A CA 1
ATOM 705 C C . THR A 1 97 ? 1.552 -9.311 -15.664 1.00 86.38 97 THR A C 1
ATOM 707 O O . THR A 1 97 ? 2.090 -10.285 -16.192 1.00 86.38 97 THR A O 1
ATOM 710 N N . ILE A 1 98 ? 1.936 -8.826 -14.485 1.00 85.94 98 ILE A N 1
ATOM 711 C CA . ILE A 1 98 ? 2.959 -9.414 -13.620 1.00 85.94 98 ILE A CA 1
ATOM 712 C C . ILE A 1 98 ? 2.251 -10.021 -12.410 1.00 85.94 98 ILE A C 1
ATOM 714 O O . ILE A 1 98 ? 1.462 -9.352 -11.750 1.00 85.94 98 ILE A O 1
ATOM 718 N N . THR A 1 99 ? 2.537 -11.290 -12.132 1.00 83.31 99 THR A N 1
ATOM 719 C CA . THR A 1 99 ? 1.923 -12.054 -11.034 1.00 83.31 99 THR A CA 1
ATOM 720 C C . THR A 1 99 ? 2.884 -12.329 -9.880 1.00 83.31 99 THR A C 1
ATOM 722 O O . THR A 1 99 ? 2.476 -12.889 -8.872 1.00 83.31 99 THR A O 1
ATOM 725 N N . ASP A 1 100 ? 4.170 -12.009 -10.037 1.00 85.81 100 ASP A N 1
ATOM 726 C CA . ASP A 1 100 ? 5.177 -12.186 -8.992 1.00 85.81 100 ASP A CA 1
ATOM 727 C C . ASP A 1 100 ? 5.446 -10.860 -8.278 1.00 85.81 100 ASP A C 1
ATOM 729 O O . ASP A 1 100 ? 5.993 -9.920 -8.865 1.00 85.81 100 ASP A O 1
ATOM 733 N N . TRP A 1 101 ? 5.095 -10.805 -6.993 1.00 88.94 101 TRP A N 1
ATOM 734 C CA . TRP A 1 101 ? 5.312 -9.630 -6.157 1.00 88.94 101 TRP A CA 1
ATOM 735 C C . TRP A 1 101 ? 6.787 -9.227 -6.069 1.00 88.94 101 TRP A C 1
ATOM 737 O O . TRP A 1 101 ? 7.091 -8.036 -6.097 1.00 88.94 101 TRP A O 1
ATOM 747 N N . ASN A 1 102 ? 7.724 -10.179 -6.017 1.00 90.00 102 ASN A N 1
ATOM 748 C CA . ASN A 1 102 ? 9.149 -9.849 -5.913 1.00 90.00 102 ASN A CA 1
ATOM 749 C C . ASN A 1 102 ? 9.629 -9.064 -7.136 1.00 90.00 102 ASN A C 1
ATOM 751 O O . ASN A 1 102 ? 10.318 -8.049 -7.001 1.00 90.00 102 ASN A O 1
ATOM 755 N N . THR A 1 103 ? 9.198 -9.487 -8.324 1.00 88.44 103 THR A N 1
ATOM 756 C CA . THR A 1 103 ? 9.440 -8.773 -9.575 1.00 88.44 103 THR A CA 1
ATOM 757 C C . THR A 1 103 ? 8.853 -7.360 -9.534 1.00 88.44 103 THR A C 1
ATOM 759 O O . THR A 1 103 ? 9.531 -6.407 -9.919 1.00 88.44 103 THR A O 1
ATOM 762 N N . VAL A 1 104 ? 7.622 -7.193 -9.040 1.00 89.69 104 VAL A N 1
ATOM 763 C CA . VAL A 1 104 ? 6.987 -5.871 -8.903 1.00 89.69 104 VAL A CA 1
ATOM 764 C C . VAL A 1 104 ? 7.774 -4.995 -7.933 1.00 89.69 104 VAL A C 1
ATOM 766 O O . VAL A 1 104 ? 8.211 -3.910 -8.315 1.00 89.69 104 VAL A O 1
ATOM 769 N N . LYS A 1 105 ? 8.037 -5.490 -6.718 1.00 89.88 105 LYS A N 1
ATOM 770 C CA . LYS A 1 105 ? 8.754 -4.781 -5.652 1.00 89.88 105 LYS A CA 1
ATOM 771 C C . LYS A 1 105 ? 10.098 -4.228 -6.130 1.00 89.88 105 LYS A C 1
ATOM 773 O O . LYS A 1 105 ? 10.405 -3.067 -5.878 1.00 89.88 105 LYS A O 1
ATOM 778 N N . GLN A 1 106 ? 10.872 -5.022 -6.870 1.00 89.31 106 GLN A N 1
ATOM 779 C CA . GLN A 1 106 ? 12.180 -4.611 -7.398 1.00 89.31 106 GLN A CA 1
ATOM 780 C C . GLN A 1 106 ? 12.102 -3.531 -8.489 1.00 89.31 106 GLN A C 1
ATOM 782 O O . GLN A 1 106 ? 13.082 -2.826 -8.723 1.00 89.31 106 GLN A O 1
ATOM 787 N N . ASN A 1 107 ? 10.957 -3.391 -9.164 1.00 88.31 107 ASN A N 1
ATOM 788 C CA . ASN A 1 107 ? 10.794 -2.528 -10.336 1.00 88.31 107 ASN A CA 1
ATOM 789 C C . ASN A 1 107 ? 9.850 -1.334 -10.107 1.00 88.31 107 ASN A C 1
ATOM 791 O O . ASN A 1 107 ? 9.661 -0.524 -11.015 1.00 88.31 107 ASN A O 1
ATOM 795 N N . LEU A 1 108 ? 9.294 -1.174 -8.899 1.00 88.75 108 LEU A N 1
ATOM 796 C CA . LEU A 1 108 ? 8.486 -0.006 -8.529 1.00 88.75 108 LEU A CA 1
ATOM 797 C C . LEU A 1 108 ? 9.294 1.294 -8.591 1.00 88.75 108 LEU A C 1
ATOM 799 O O . LEU A 1 108 ? 8.783 2.309 -9.055 1.00 88.75 108 LEU A O 1
ATOM 803 N N . GLY A 1 109 ? 10.556 1.268 -8.157 1.00 88.75 109 GLY A N 1
ATOM 804 C CA . GLY A 1 109 ? 11.402 2.464 -8.111 1.00 88.75 109 GLY A CA 1
ATOM 805 C C . GLY A 1 109 ? 11.048 3.445 -6.984 1.00 88.75 109 GLY A C 1
ATOM 806 O O . GLY A 1 109 ? 11.499 4.585 -7.019 1.00 88.75 109 GLY A O 1
ATOM 807 N N . PHE A 1 110 ? 10.251 3.020 -6.000 1.00 92.31 110 PHE A N 1
ATOM 808 C CA . PHE A 1 110 ? 9.969 3.747 -4.759 1.00 92.31 110 PHE A CA 1
ATOM 809 C C . PHE A 1 110 ? 9.657 2.763 -3.620 1.00 92.31 110 PHE A C 1
ATOM 811 O O . PHE A 1 110 ? 9.341 1.597 -3.871 1.00 92.31 110 PHE A O 1
ATOM 818 N N . THR A 1 111 ? 9.730 3.234 -2.374 1.00 95.06 111 THR A N 1
ATOM 819 C CA . THR A 1 111 ? 9.449 2.424 -1.178 1.00 95.06 111 THR A CA 1
ATOM 820 C C . THR A 1 111 ? 7.973 2.502 -0.806 1.00 95.06 111 THR A C 1
ATOM 822 O O . THR A 1 111 ? 7.417 3.594 -0.698 1.00 95.06 111 THR A O 1
ATOM 825 N N . ILE A 1 112 ? 7.335 1.357 -0.575 1.00 96.19 112 ILE A N 1
ATOM 826 C CA . ILE A 1 112 ? 5.950 1.296 -0.096 1.00 96.19 112 ILE A CA 1
ATOM 827 C C . ILE A 1 112 ? 5.936 1.383 1.428 1.00 96.19 112 ILE A C 1
ATOM 829 O O . ILE A 1 112 ? 6.689 0.671 2.093 1.00 96.19 112 ILE A O 1
ATOM 833 N N . TYR A 1 113 ? 5.034 2.202 1.967 1.00 97.75 113 TYR A N 1
ATOM 834 C CA . TYR A 1 113 ? 4.804 2.341 3.402 1.00 97.75 113 TYR A CA 1
ATOM 835 C C . TYR A 1 113 ? 3.418 1.820 3.773 1.00 97.75 113 TYR A C 1
ATOM 837 O O . TYR A 1 113 ? 2.413 2.271 3.223 1.00 97.75 113 TYR A O 1
ATOM 845 N N . LEU A 1 114 ? 3.350 0.885 4.717 1.00 98.12 114 LEU A N 1
ATOM 846 C CA . LEU A 1 114 ? 2.102 0.268 5.181 1.00 98.12 114 LEU A CA 1
ATOM 847 C C . LEU A 1 114 ? 2.079 0.181 6.712 1.00 98.12 114 LEU A C 1
ATOM 849 O O . LEU A 1 114 ? 3.130 0.261 7.352 1.00 98.12 114 LEU A O 1
ATOM 853 N N . PRO A 1 115 ? 0.899 0.036 7.338 1.00 97.44 115 PRO A N 1
ATOM 854 C CA . PRO A 1 115 ? 0.832 -0.277 8.758 1.00 97.44 115 PRO A CA 1
ATOM 855 C C . PRO A 1 115 ? 1.435 -1.662 9.007 1.00 97.44 115 PRO A C 1
ATOM 857 O O . PRO A 1 115 ? 1.274 -2.564 8.196 1.00 97.44 115 PRO A O 1
ATOM 860 N N . LYS A 1 116 ? 2.106 -1.858 10.145 1.00 95.62 116 LYS A N 1
ATOM 861 C CA . LYS A 1 116 ? 2.679 -3.169 10.503 1.00 95.62 116 LYS A CA 1
ATOM 862 C C . LYS A 1 116 ? 1.602 -4.220 10.807 1.00 95.62 116 LYS A C 1
ATOM 864 O O . LYS A 1 116 ? 1.803 -5.409 10.577 1.00 95.62 116 LYS A O 1
ATOM 869 N N . THR A 1 117 ? 0.475 -3.770 11.350 1.00 96.44 117 THR A N 1
ATOM 870 C CA . THR A 1 117 ? -0.642 -4.606 11.794 1.00 96.44 117 THR A CA 1
ATOM 871 C C . THR A 1 117 ? -1.966 -3.890 11.567 1.00 96.44 117 THR A C 1
ATOM 873 O O . THR A 1 117 ? -2.019 -2.662 11.654 1.00 96.44 117 THR A O 1
ATOM 876 N N . LEU A 1 118 ? -3.039 -4.650 11.367 1.00 96.19 118 LEU A N 1
ATOM 877 C CA . LEU A 1 118 ? -4.414 -4.154 11.285 1.00 96.19 118 LEU A CA 1
ATOM 878 C C . LEU A 1 118 ? -5.304 -4.854 12.326 1.00 96.19 118 LEU A C 1
ATOM 880 O O . LEU A 1 118 ? -4.921 -5.908 12.841 1.00 96.19 118 LEU A O 1
ATOM 884 N N . PRO A 1 119 ? -6.470 -4.286 12.685 1.00 95.19 119 PRO A N 1
ATOM 885 C CA . PRO A 1 119 ? -7.398 -4.928 13.613 1.00 95.19 119 PRO A CA 1
ATOM 886 C C . PRO A 1 119 ? -7.767 -6.352 13.180 1.00 95.19 119 PRO A C 1
ATOM 888 O O . PRO A 1 119 ? -7.921 -6.629 11.987 1.00 95.19 119 PRO A O 1
ATOM 891 N N . ALA A 1 120 ? -7.936 -7.257 14.142 1.00 93.31 120 ALA A N 1
ATOM 892 C CA . ALA A 1 120 ? -8.365 -8.622 13.854 1.00 93.31 120 ALA A CA 1
ATOM 893 C C . ALA A 1 120 ? -9.723 -8.654 13.149 1.00 93.31 120 ALA A C 1
ATOM 895 O O . ALA A 1 120 ? -10.628 -7.915 13.524 1.00 93.31 120 ALA A O 1
ATOM 896 N N . GLY A 1 121 ? -9.869 -9.534 12.157 1.00 92.56 121 GLY A N 1
ATOM 897 C CA . GLY A 1 121 ? -11.052 -9.588 11.293 1.00 92.56 121 GLY A CA 1
ATOM 898 C C . GLY A 1 121 ? -10.955 -8.693 10.055 1.00 92.56 121 GLY A C 1
ATOM 899 O O . GLY A 1 121 ? -11.855 -8.719 9.224 1.00 92.56 121 GLY A O 1
ATOM 900 N N . THR A 1 122 ? -9.861 -7.937 9.903 1.00 96.44 122 THR A N 1
ATOM 901 C CA . THR A 1 122 ? -9.536 -7.271 8.637 1.00 96.44 122 THR A CA 1
ATOM 902 C C . THR A 1 122 ? -9.259 -8.311 7.551 1.00 96.44 122 THR A C 1
ATOM 904 O O . THR A 1 122 ? -8.629 -9.337 7.813 1.00 96.44 122 THR A O 1
ATOM 907 N N . CYS A 1 123 ? -9.672 -8.026 6.322 1.00 96.12 123 CYS A N 1
ATOM 908 C CA . CYS A 1 123 ? -9.324 -8.822 5.151 1.00 96.12 123 CYS A CA 1
ATOM 909 C C . CYS A 1 123 ? -8.774 -7.941 4.023 1.00 96.12 123 CYS A C 1
ATOM 911 O O . CYS A 1 123 ? -9.063 -6.744 3.935 1.00 96.12 123 CYS A O 1
ATOM 913 N N . LEU A 1 124 ? -7.952 -8.535 3.161 1.00 97.12 124 LEU A N 1
ATOM 914 C CA . LEU A 1 124 ? -7.391 -7.900 1.976 1.00 97.12 124 LEU A CA 1
ATOM 915 C C . LEU A 1 124 ? -8.406 -7.951 0.828 1.00 97.12 124 LEU A C 1
ATOM 917 O O . LEU A 1 124 ? -8.858 -9.026 0.438 1.00 97.12 124 LEU A O 1
ATOM 921 N N . LEU A 1 125 ? -8.781 -6.796 0.286 1.00 96.38 125 LEU A N 1
ATOM 922 C CA . LEU A 1 125 ? -9.783 -6.709 -0.777 1.00 96.38 125 LEU A CA 1
ATOM 923 C C . LEU A 1 125 ? -9.148 -6.736 -2.166 1.00 96.38 125 LEU A C 1
ATOM 925 O O . LEU A 1 125 ? -9.584 -7.485 -3.035 1.00 96.38 125 LEU A O 1
ATOM 929 N N . ASN A 1 126 ? -8.146 -5.888 -2.385 1.00 95.88 126 ASN A N 1
ATOM 930 C CA . ASN A 1 126 ? -7.498 -5.731 -3.681 1.00 95.88 126 ASN A CA 1
ATOM 931 C C . ASN A 1 126 ? -6.077 -5.202 -3.510 1.00 95.88 126 ASN A C 1
ATOM 933 O O . ASN A 1 126 ? -5.832 -4.338 -2.664 1.00 95.88 126 ASN A O 1
ATOM 937 N N . VAL A 1 127 ? -5.183 -5.665 -4.378 1.00 96.50 127 VAL A N 1
ATOM 938 C CA . VAL A 1 127 ? -3.864 -5.084 -4.597 1.00 96.50 127 VAL A CA 1
ATOM 939 C C . VAL A 1 127 ? -3.649 -4.901 -6.086 1.00 96.50 127 VAL A C 1
ATOM 941 O O . VAL A 1 127 ? -3.854 -5.810 -6.887 1.00 96.50 127 VAL A O 1
ATOM 944 N N . SER A 1 128 ? -3.234 -3.709 -6.480 1.00 94.94 128 SER A N 1
ATOM 945 C CA . SER A 1 128 ? -2.981 -3.426 -7.882 1.00 94.94 128 SER A CA 1
ATOM 946 C C . SER A 1 128 ? -1.903 -2.381 -8.066 1.00 94.94 128 SER A C 1
ATOM 948 O O . SER A 1 128 ? -1.617 -1.600 -7.166 1.00 94.94 128 SER A O 1
ATOM 950 N N . GLY A 1 129 ? -1.332 -2.322 -9.258 1.00 93.38 129 GLY A N 1
ATOM 951 C CA . GLY A 1 129 ? -0.412 -1.252 -9.600 1.00 93.38 129 GLY A CA 1
ATOM 952 C C . GLY A 1 129 ? 0.048 -1.308 -11.043 1.00 93.38 129 GLY A C 1
ATOM 953 O O . GLY A 1 129 ? -0.204 -2.270 -11.774 1.00 93.38 129 GLY A O 1
ATOM 954 N N . SER A 1 130 ? 0.755 -0.268 -11.447 1.00 90.75 130 SER A N 1
ATOM 955 C CA . SER A 1 130 ? 1.449 -0.196 -12.721 1.00 90.75 130 SER A CA 1
ATOM 956 C C . SER A 1 130 ? 2.936 0.019 -12.503 1.00 90.75 130 SER A C 1
ATOM 958 O O . SER A 1 130 ? 3.352 0.697 -11.567 1.00 90.75 130 SER A O 1
ATOM 960 N N . LEU A 1 131 ? 3.747 -0.536 -13.395 1.00 89.12 131 LEU A N 1
ATOM 961 C CA . LEU A 1 131 ? 5.175 -0.275 -13.468 1.00 89.12 131 LEU A CA 1
ATOM 962 C C . LEU A 1 131 ? 5.474 0.544 -14.713 1.00 89.12 131 LEU A C 1
ATOM 964 O O . LEU A 1 131 ? 4.936 0.257 -15.783 1.00 89.12 131 LEU A O 1
ATOM 968 N N . ARG A 1 132 ? 6.385 1.512 -14.571 1.00 82.12 132 ARG A N 1
ATOM 969 C CA . ARG A 1 132 ? 7.013 2.216 -15.702 1.00 82.12 132 ARG A CA 1
ATOM 970 C C . ARG A 1 132 ? 6.016 2.853 -16.678 1.00 82.12 132 ARG A C 1
ATOM 972 O O . ARG A 1 132 ? 6.289 2.921 -17.873 1.00 82.12 132 ARG A O 1
ATOM 979 N N . ASP A 1 133 ? 4.885 3.342 -16.170 1.00 80.38 133 ASP A N 1
ATOM 980 C CA . ASP A 1 133 ? 3.966 4.143 -16.977 1.00 80.38 133 ASP A CA 1
ATOM 981 C C . ASP A 1 133 ? 4.709 5.400 -17.478 1.00 80.38 133 ASP A C 1
ATOM 983 O O . ASP A 1 133 ? 5.298 6.121 -16.664 1.00 80.38 133 ASP A O 1
ATOM 987 N N . PRO A 1 134 ? 4.734 5.673 -18.792 1.00 73.94 134 PRO A N 1
ATOM 988 C CA . PRO A 1 134 ? 5.518 6.772 -19.352 1.00 73.94 134 PRO A CA 1
ATOM 989 C C . PRO A 1 134 ? 5.031 8.152 -18.891 1.00 73.94 134 PRO A C 1
ATOM 991 O O . PRO A 1 134 ? 5.810 9.104 -18.879 1.00 73.94 134 PRO A O 1
ATOM 994 N N . ILE A 1 135 ? 3.763 8.271 -18.493 1.00 77.94 135 ILE A N 1
ATOM 995 C CA . ILE A 1 135 ? 3.151 9.524 -18.053 1.00 77.94 135 ILE A CA 1
ATOM 996 C C . ILE A 1 135 ? 3.227 9.617 -16.529 1.00 77.94 135 ILE A C 1
ATOM 998 O O . ILE A 1 135 ? 3.785 10.573 -15.985 1.00 77.94 135 ILE A O 1
ATOM 1002 N N . PHE A 1 136 ? 2.711 8.606 -15.829 1.00 77.56 136 PHE A N 1
ATOM 1003 C CA . PHE A 1 136 ? 2.478 8.635 -14.382 1.00 77.56 136 PHE A CA 1
ATOM 1004 C C . PHE A 1 136 ? 3.544 7.905 -13.562 1.00 77.56 136 PHE A C 1
ATOM 1006 O O . PHE A 1 136 ? 3.707 8.183 -12.371 1.00 77.56 136 PHE A O 1
ATOM 1013 N N . GLY A 1 137 ? 4.409 7.121 -14.203 1.00 84.81 137 GLY A N 1
ATOM 1014 C CA . GLY A 1 137 ? 5.416 6.3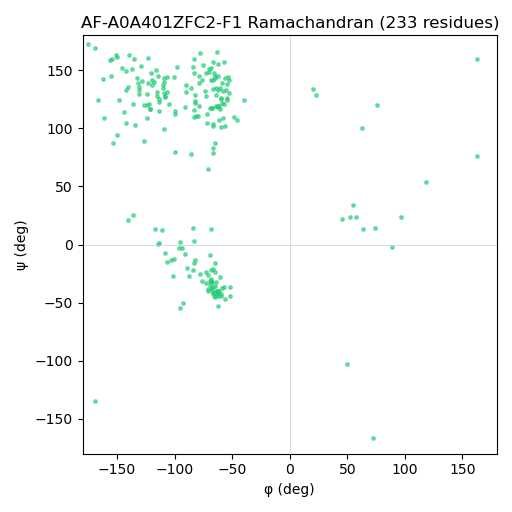04 -13.532 1.00 84.81 137 GLY A CA 1
ATOM 1015 C C . GLY A 1 137 ? 4.787 5.105 -12.829 1.00 84.81 137 GLY A C 1
ATOM 1016 O O . GLY A 1 137 ? 3.632 4.748 -13.057 1.00 84.81 137 GLY A O 1
ATOM 1017 N N . SER A 1 138 ? 5.557 4.449 -11.971 1.00 90.88 138 SER A N 1
ATOM 1018 C CA . SER A 1 138 ? 5.033 3.317 -11.213 1.00 90.88 138 SER A CA 1
ATOM 1019 C C . SER A 1 138 ? 4.061 3.771 -10.119 1.00 90.88 138 SER A C 1
ATOM 1021 O O . SER A 1 138 ? 4.250 4.829 -9.518 1.00 90.88 138 SER A O 1
ATOM 1023 N N . ASN A 1 139 ? 3.055 2.954 -9.820 1.00 94.62 139 ASN A N 1
ATOM 1024 C CA . ASN A 1 139 ? 2.149 3.156 -8.694 1.00 94.62 139 ASN A CA 1
ATOM 1025 C C . ASN A 1 139 ? 1.833 1.830 -7.990 1.00 94.62 139 ASN A C 1
ATOM 1027 O O . ASN A 1 139 ? 2.067 0.741 -8.518 1.00 94.62 139 ASN A O 1
ATOM 1031 N N . PHE A 1 140 ? 1.310 1.941 -6.775 1.00 96.56 140 PHE A N 1
ATOM 1032 C CA . PHE A 1 140 ? 0.881 0.818 -5.957 1.00 96.56 140 PHE A CA 1
ATOM 1033 C C . PHE A 1 140 ? -0.389 1.191 -5.198 1.00 96.56 140 PHE A C 1
ATOM 1035 O O . PHE A 1 140 ? -0.460 2.247 -4.571 1.00 96.56 140 PHE A O 1
ATOM 1042 N N . THR A 1 141 ? -1.381 0.314 -5.221 1.00 97.44 141 THR A N 1
ATOM 1043 C CA . THR A 1 141 ? -2.645 0.473 -4.514 1.00 97.44 141 THR A CA 1
ATOM 1044 C C . THR A 1 141 ? -2.961 -0.794 -3.742 1.00 97.44 141 THR A C 1
ATOM 1046 O O . THR A 1 141 ? -2.849 -1.894 -4.277 1.00 97.44 141 THR A O 1
ATOM 1049 N N . ILE A 1 142 ? -3.390 -0.635 -2.496 1.00 98.12 142 ILE A N 1
ATOM 1050 C CA . ILE A 1 142 ? -3.826 -1.737 -1.641 1.00 98.12 142 ILE A CA 1
ATOM 1051 C C . ILE A 1 142 ? -5.042 -1.310 -0.830 1.00 98.12 142 ILE A C 1
ATOM 1053 O O . ILE A 1 142 ? -5.082 -0.204 -0.292 1.00 98.12 142 ILE A O 1
ATOM 1057 N N . THR A 1 143 ? -6.046 -2.176 -0.759 1.00 98.00 143 THR A N 1
ATOM 1058 C CA . THR A 1 143 ? -7.300 -1.902 -0.058 1.00 98.00 143 THR A CA 1
ATOM 1059 C C . THR A 1 143 ? -7.654 -3.051 0.869 1.00 98.00 143 THR A C 1
ATOM 1061 O O . THR A 1 143 ? -7.640 -4.211 0.464 1.00 98.00 143 THR A O 1
ATOM 1064 N N . TYR A 1 144 ? -8.021 -2.706 2.097 1.00 97.81 144 TYR A N 1
ATOM 1065 C CA . TYR A 1 144 ? -8.481 -3.614 3.138 1.00 97.81 144 TYR A CA 1
ATOM 1066 C C . TYR A 1 144 ? -9.929 -3.298 3.507 1.00 97.81 144 TYR A C 1
ATOM 1068 O O . TYR A 1 144 ? -10.341 -2.136 3.451 1.00 97.81 144 TYR A O 1
ATOM 1076 N N . VAL A 1 145 ? -10.672 -4.312 3.940 1.00 96.94 145 VAL A N 1
ATOM 1077 C CA . VAL A 1 145 ? -11.949 -4.137 4.643 1.00 96.94 145 VAL A CA 1
ATOM 1078 C C . VAL A 1 145 ? -11.706 -4.420 6.117 1.00 96.94 145 VAL A C 1
ATOM 1080 O O . VAL A 1 145 ? -11.236 -5.499 6.476 1.00 96.94 145 VAL A O 1
ATOM 1083 N N . LEU A 1 146 ? -11.981 -3.426 6.954 1.00 95.44 146 LEU A N 1
ATOM 1084 C CA . LEU A 1 146 ? -11.866 -3.484 8.405 1.00 95.44 146 LEU A CA 1
ATOM 1085 C C . LEU A 1 146 ? -13.068 -4.236 9.018 1.00 95.44 146 LEU A C 1
ATOM 1087 O O . LEU A 1 146 ? -14.092 -4.412 8.354 1.00 95.44 146 LEU A O 1
ATOM 1091 N N . PRO A 1 147 ? -12.988 -4.667 10.291 1.00 92.81 147 PRO A N 1
ATOM 1092 C CA . PRO A 1 147 ? -14.036 -5.482 10.924 1.00 92.81 147 PRO A CA 1
ATOM 1093 C C . PRO A 1 147 ? -15.410 -4.802 10.988 1.00 92.81 147 PRO A C 1
ATOM 1095 O O . PRO A 1 147 ? -16.445 -5.462 10.968 1.00 92.81 147 PRO A O 1
ATOM 1098 N N . ASP A 1 148 ? -15.416 -3.474 11.028 1.00 90.00 148 ASP A N 1
ATOM 1099 C CA . ASP A 1 148 ? -16.598 -2.611 11.019 1.00 90.00 148 ASP A CA 1
ATOM 1100 C C . ASP A 1 148 ? -17.137 -2.332 9.601 1.00 90.00 148 ASP A C 1
ATOM 1102 O O . ASP A 1 148 ? -17.947 -1.424 9.412 1.00 90.00 148 ASP A O 1
ATOM 1106 N N . GLN A 1 149 ? -16.688 -3.106 8.605 1.00 86.94 149 GLN A N 1
ATOM 1107 C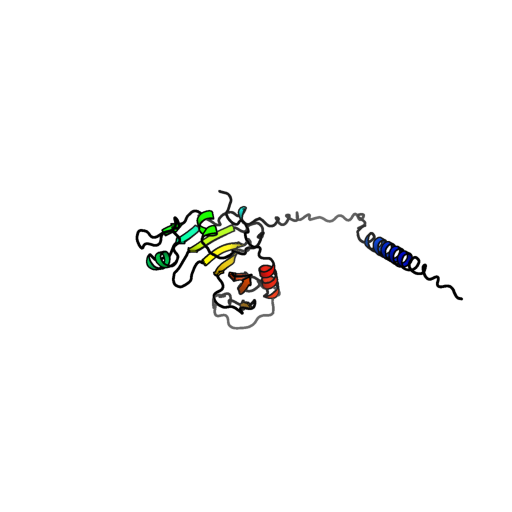 CA . GLN A 1 149 ? -17.017 -2.978 7.182 1.00 86.94 149 GLN A CA 1
ATOM 1108 C C . GLN A 1 149 ? -16.542 -1.667 6.534 1.00 86.94 149 GLN A C 1
ATOM 1110 O O . GLN A 1 149 ? -16.935 -1.353 5.409 1.00 86.94 149 GLN A O 1
ATOM 1115 N N . ASN A 1 150 ? -15.672 -0.900 7.198 1.00 91.19 150 ASN A N 1
ATOM 1116 C CA . ASN A 1 150 ? -15.061 0.275 6.587 1.00 91.19 150 ASN A CA 1
ATOM 1117 C C . ASN A 1 150 ? -13.854 -0.108 5.731 1.00 91.19 150 ASN A C 1
ATOM 1119 O O . ASN A 1 150 ? -13.123 -1.049 6.029 1.00 91.19 150 ASN A O 1
ATOM 1123 N N . ALA A 1 151 ? -13.624 0.648 4.660 1.00 93.44 151 ALA A N 1
ATOM 1124 C CA . ALA A 1 151 ? -12.465 0.446 3.804 1.00 93.44 151 ALA A CA 1
ATOM 1125 C C . ALA A 1 151 ? -11.273 1.282 4.286 1.00 93.44 151 ALA A C 1
ATOM 1127 O O . ALA A 1 151 ? -11.415 2.467 4.594 1.00 93.44 151 ALA 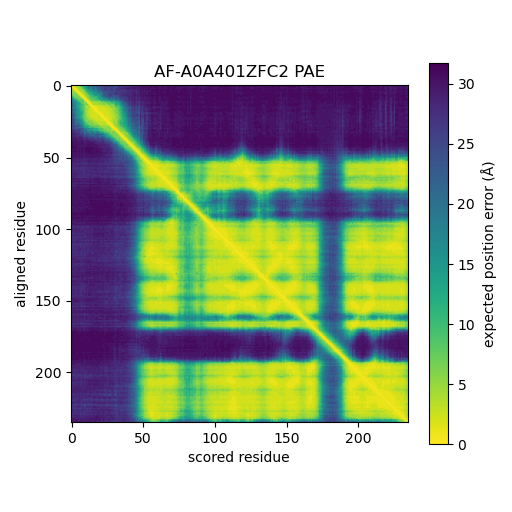A O 1
ATOM 1128 N N . LEU A 1 152 ? -10.093 0.667 4.287 1.00 96.94 152 LEU A N 1
ATOM 1129 C CA . LEU A 1 152 ? -8.805 1.344 4.396 1.00 96.94 152 LEU A CA 1
ATOM 1130 C C . LEU A 1 152 ? -8.065 1.145 3.077 1.00 96.94 152 LEU A C 1
ATOM 1132 O O . LEU A 1 152 ? -7.713 0.019 2.732 1.00 96.94 152 LEU A O 1
ATOM 1136 N N . SER A 1 153 ? -7.825 2.221 2.335 1.00 97.62 153 SER A N 1
ATOM 1137 C CA . SER A 1 153 ? -7.155 2.151 1.032 1.00 97.62 153 SER A CA 1
ATOM 1138 C C . SER A 1 153 ? -5.918 3.028 1.004 1.00 97.62 153 SER A C 1
ATOM 1140 O O . SER A 1 153 ? -5.969 4.151 1.494 1.00 97.62 153 SER A O 1
ATOM 1142 N N . PHE A 1 154 ? -4.838 2.540 0.402 1.00 98.25 154 PHE A N 1
ATOM 1143 C CA . PHE A 1 154 ? -3.614 3.285 0.133 1.00 98.25 154 PHE A CA 1
ATOM 1144 C C . PHE A 1 154 ? -3.354 3.321 -1.367 1.00 98.25 154 PHE A C 1
ATOM 1146 O O . PHE A 1 154 ? -3.436 2.294 -2.029 1.00 98.25 154 PHE A O 1
ATOM 1153 N N . SER A 1 155 ? -2.956 4.481 -1.874 1.00 97.38 155 SER A N 1
ATOM 1154 C CA . SER A 1 155 ? -2.447 4.715 -3.219 1.00 97.38 155 SER A CA 1
ATOM 1155 C C . SER A 1 155 ? -1.105 5.429 -3.106 1.00 97.38 155 SER A C 1
ATOM 1157 O O . SER A 1 155 ? -1.015 6.513 -2.531 1.00 97.38 155 SER A O 1
ATOM 1159 N N . GLN A 1 156 ? -0.053 4.811 -3.628 1.00 96.81 156 GLN A N 1
ATOM 1160 C CA . GLN A 1 156 ? 1.331 5.230 -3.444 1.00 96.81 156 GLN A CA 1
ATOM 1161 C C . GLN A 1 156 ? 2.042 5.353 -4.788 1.00 96.81 156 GLN A C 1
ATOM 1163 O O . GLN A 1 156 ? 1.833 4.541 -5.690 1.00 96.81 156 GLN A O 1
ATOM 1168 N N . ALA A 1 157 ? 2.872 6.380 -4.917 1.00 95.06 157 ALA A N 1
ATOM 1169 C CA . ALA A 1 157 ? 3.607 6.698 -6.136 1.00 95.06 157 ALA A CA 1
ATOM 1170 C C . ALA A 1 157 ? 4.881 7.489 -5.791 1.00 95.06 157 ALA A C 1
ATOM 1172 O O . ALA A 1 157 ? 4.939 8.113 -4.725 1.00 95.06 157 ALA A O 1
ATOM 1173 N N . PRO A 1 158 ? 5.895 7.528 -6.672 1.00 92.50 158 PRO A N 1
ATOM 1174 C CA . PRO A 1 158 ? 7.069 8.362 -6.451 1.00 92.50 158 PRO A CA 1
ATOM 1175 C C . PRO A 1 158 ? 6.685 9.849 -6.398 1.00 92.50 158 PRO A C 1
ATOM 1177 O O . PRO A 1 158 ? 5.794 10.317 -7.115 1.00 92.50 158 PRO A O 1
ATOM 1180 N N . VAL A 1 159 ? 7.373 10.614 -5.552 1.00 90.56 159 VAL A N 1
ATOM 1181 C CA . VAL A 1 159 ? 7.161 12.061 -5.422 1.00 90.56 159 VAL A CA 1
ATOM 1182 C C . VAL A 1 159 ? 7.523 12.765 -6.727 1.00 90.56 159 VAL A C 1
ATOM 1184 O O . VAL A 1 159 ? 8.675 12.761 -7.155 1.00 90.56 159 VAL A O 1
ATOM 1187 N N . ARG A 1 160 ? 6.540 13.441 -7.326 1.00 82.94 160 ARG A N 1
ATOM 1188 C CA . ARG A 1 160 ? 6.745 14.339 -8.478 1.00 82.94 160 ARG A CA 1
ATOM 1189 C C . ARG A 1 160 ? 6.760 15.813 -8.091 1.00 82.94 160 ARG A C 1
ATOM 1191 O O . ARG A 1 160 ? 7.407 16.617 -8.752 1.00 82.94 160 ARG A O 1
ATOM 1198 N N . VAL A 1 161 ? 6.079 16.157 -7.000 1.00 78.75 161 VAL A N 1
ATOM 1199 C CA . VAL A 1 161 ? 5.982 17.520 -6.472 1.00 78.75 161 VAL A CA 1
ATOM 1200 C C . VAL A 1 161 ? 6.530 17.521 -5.053 1.00 78.75 161 VAL A C 1
ATOM 1202 O O . VAL A 1 161 ? 5.999 16.848 -4.172 1.00 78.75 161 VAL A O 1
ATOM 1205 N N . LYS A 1 162 ? 7.616 18.259 -4.833 1.00 69.94 162 LYS A N 1
ATOM 1206 C CA . LYS A 1 162 ? 8.179 18.482 -3.497 1.00 69.94 162 LYS A CA 1
ATOM 1207 C C . LYS A 1 162 ? 7.334 19.568 -2.809 1.00 69.94 162 LYS A C 1
ATOM 1209 O O . LYS A 1 162 ? 6.882 20.474 -3.501 1.00 69.94 162 LYS A O 1
ATOM 1214 N N . ASN A 1 163 ? 7.132 19.479 -1.488 1.00 73.00 163 ASN A N 1
ATOM 1215 C CA . ASN A 1 163 ? 6.350 20.407 -0.627 1.00 73.00 163 ASN A CA 1
ATOM 1216 C C . ASN A 1 163 ? 4.889 20.033 -0.313 1.00 73.00 163 ASN A C 1
ATOM 1218 O O . ASN A 1 163 ? 4.098 20.899 0.057 1.00 73.00 163 ASN A O 1
ATOM 1222 N N . VAL A 1 164 ? 4.516 18.757 -0.389 1.00 79.00 164 VAL A N 1
ATOM 1223 C CA . VAL A 1 164 ? 3.220 18.316 0.146 1.00 79.00 164 VAL A CA 1
ATOM 1224 C C . VAL A 1 164 ? 3.348 18.108 1.656 1.00 79.00 164 VAL A C 1
ATOM 1226 O O . VAL A 1 164 ? 4.021 17.180 2.106 1.00 79.00 164 VAL A O 1
ATOM 1229 N N . THR A 1 165 ? 2.712 18.976 2.444 1.00 87.50 165 THR A N 1
ATOM 1230 C CA . THR A 1 165 ? 2.483 18.728 3.874 1.00 87.50 165 THR A CA 1
ATOM 1231 C C . THR A 1 165 ? 1.364 17.707 4.051 1.00 87.50 165 THR A C 1
ATOM 1233 O O . THR A 1 165 ? 0.512 17.555 3.175 1.00 87.50 165 THR A O 1
ATOM 1236 N N . PHE A 1 166 ? 1.371 16.992 5.179 1.00 94.56 166 PHE A N 1
ATOM 1237 C CA . PHE A 1 166 ? 0.275 16.087 5.508 1.00 94.56 166 PHE A CA 1
ATOM 1238 C C . PHE A 1 166 ? -1.039 16.865 5.592 1.00 94.56 166 PHE A C 1
ATOM 1240 O O . PHE A 1 166 ? -1.127 17.847 6.331 1.00 94.56 166 PHE A O 1
ATOM 1247 N N . GLN A 1 167 ? -2.042 16.431 4.838 1.00 94.56 167 GLN A N 1
ATOM 1248 C CA . GLN A 1 167 ? -3.358 17.058 4.789 1.00 94.56 167 GLN A CA 1
ATOM 1249 C C . GLN A 1 167 ? -4.428 15.981 4.672 1.00 94.56 167 GLN A C 1
ATOM 1251 O O . GLN A 1 167 ? -4.190 14.930 4.083 1.00 94.56 167 GLN A O 1
ATOM 1256 N N . CYS A 1 168 ? -5.608 16.251 5.223 1.00 95.00 168 CYS A N 1
ATOM 1257 C CA . CYS A 1 168 ? -6.777 15.400 5.067 1.00 95.00 168 CYS A CA 1
ATOM 1258 C C . CYS A 1 168 ? -7.981 16.245 4.676 1.00 95.00 168 CYS A C 1
ATOM 1260 O O . CYS A 1 168 ? -8.203 17.316 5.238 1.00 95.00 168 CYS A O 1
ATOM 1262 N N . ASN A 1 169 ? -8.780 15.727 3.751 1.00 93.12 169 ASN A N 1
ATOM 1263 C CA . ASN A 1 169 ? -10.058 16.299 3.365 1.00 93.12 169 ASN A CA 1
ATOM 1264 C C . ASN A 1 169 ? -11.172 15.329 3.737 1.00 93.12 169 ASN A C 1
ATOM 1266 O O . ASN A 1 169 ? -11.106 14.136 3.430 1.00 93.12 169 ASN A O 1
ATOM 1270 N N . VAL A 1 170 ? -12.212 15.839 4.391 1.00 87.00 170 VAL A N 1
ATOM 1271 C CA . VAL A 1 170 ? -13.389 15.037 4.722 1.00 87.00 170 VAL A CA 1
ATOM 1272 C C . VAL A 1 170 ? -14.111 14.686 3.426 1.00 87.00 170 VAL A C 1
ATOM 1274 O O . VAL A 1 170 ? -14.595 15.564 2.715 1.00 87.00 170 VAL A O 1
ATOM 1277 N N . SER A 1 171 ? -14.192 13.395 3.123 1.00 76.00 171 SER A N 1
ATOM 1278 C CA . SER A 1 171 ? -15.059 12.894 2.064 1.00 76.00 171 SER A CA 1
ATOM 1279 C C . SER A 1 171 ? -16.444 12.742 2.679 1.00 76.00 171 SER A C 1
ATOM 1281 O O . SER A 1 171 ? -16.643 11.916 3.570 1.00 76.00 171 SER A O 1
ATOM 1283 N N . GLN A 1 172 ? -17.392 13.596 2.289 1.00 58.47 172 GLN A N 1
ATOM 1284 C CA . GLN A 1 172 ? -18.754 13.505 2.807 1.00 58.47 172 GLN A CA 1
ATOM 1285 C C . GLN A 1 172 ? -19.311 12.107 2.513 1.00 58.47 172 GLN A C 1
ATOM 1287 O O . GLN A 1 172 ? -19.386 11.678 1.364 1.00 58.47 172 GLN A O 1
ATOM 1292 N N . SER A 1 173 ? -19.686 11.394 3.574 1.00 48.94 173 SER A N 1
ATOM 1293 C CA . SER A 1 173 ? -20.489 10.183 3.473 1.00 48.94 173 SER A CA 1
ATOM 1294 C C . SER A 1 173 ? -21.814 10.573 2.829 1.00 48.94 173 SER A C 1
ATOM 1296 O O . SER A 1 173 ? -22.558 11.359 3.411 1.00 48.94 173 SER A O 1
ATOM 1298 N N . SER A 1 174 ? -22.117 10.037 1.650 1.00 41.38 174 SER A N 1
ATOM 1299 C CA . SER A 1 174 ? -23.440 10.140 1.046 1.00 41.38 174 SER A CA 1
ATOM 1300 C C . SER A 1 174 ? -24.447 9.389 1.919 1.00 41.38 174 SER A C 1
ATOM 1302 O O . SER A 1 174 ? -24.707 8.204 1.715 1.00 41.38 174 SER A O 1
ATOM 1304 N N . THR A 1 175 ? -25.012 10.058 2.919 1.00 37.78 175 THR A N 1
ATOM 1305 C CA . THR A 1 175 ? -26.319 9.671 3.436 1.00 37.78 175 THR A CA 1
ATOM 1306 C C . THR A 1 175 ? -27.330 10.004 2.349 1.00 37.78 175 THR A C 1
ATOM 1308 O O . THR A 1 175 ? -27.461 11.149 1.917 1.00 37.78 175 THR A O 1
ATOM 1311 N N . SER A 1 176 ? -27.996 8.965 1.852 1.00 35.47 176 SER A N 1
ATOM 1312 C CA . SER A 1 176 ? -29.132 9.055 0.941 1.00 35.47 176 SER A CA 1
ATOM 1313 C C . SER A 1 176 ? -30.054 10.203 1.345 1.00 35.47 176 SER A C 1
ATOM 1315 O O . SER A 1 176 ? -30.531 10.250 2.480 1.00 35.47 176 SER A O 1
ATOM 1317 N N . THR A 1 177 ? -30.309 11.109 0.406 1.00 33.16 177 THR A N 1
ATOM 1318 C CA . THR A 1 177 ? -31.278 12.197 0.517 1.00 33.16 177 THR A CA 1
ATOM 1319 C C . THR A 1 177 ? -32.690 11.609 0.584 1.00 33.16 177 THR A C 1
ATOM 1321 O O . THR A 1 177 ? -33.420 11.559 -0.400 1.00 33.16 177 THR A O 1
ATOM 1324 N N . GLY A 1 178 ? -33.073 11.112 1.756 1.00 37.50 178 GLY A N 1
ATOM 1325 C CA . GLY A 1 178 ? -34.468 10.949 2.128 1.00 37.50 178 GLY A CA 1
ATOM 1326 C C . GLY A 1 178 ? -34.983 12.310 2.571 1.00 37.50 178 GLY A C 1
ATOM 1327 O O . GLY A 1 178 ? -34.554 12.826 3.600 1.00 37.50 178 GLY A O 1
ATOM 1328 N N . ASN A 1 179 ? -35.871 12.907 1.777 1.00 42.22 179 ASN A N 1
ATOM 1329 C CA . ASN A 1 179 ? -36.658 14.072 2.171 1.00 42.22 179 ASN A CA 1
ATOM 1330 C C . ASN A 1 179 ? -37.285 13.838 3.556 1.00 42.22 179 ASN A C 1
ATOM 1332 O O . ASN A 1 179 ? -38.235 13.068 3.675 1.00 42.22 179 ASN A O 1
ATOM 1336 N N . ALA A 1 180 ? -36.809 14.537 4.584 1.00 36.94 180 ALA A N 1
ATOM 1337 C CA . ALA A 1 180 ? -37.510 14.633 5.856 1.00 36.94 180 ALA A CA 1
ATOM 1338 C C . ALA A 1 180 ? -37.356 16.044 6.425 1.00 36.94 180 ALA A C 1
ATOM 1340 O O . ALA A 1 180 ? -36.313 16.466 6.920 1.00 36.94 180 ALA A O 1
ATOM 1341 N N . LYS A 1 181 ? -38.449 16.787 6.292 1.00 35.84 181 LYS A N 1
ATOM 1342 C CA . LYS A 1 181 ? -38.723 18.062 6.936 1.00 35.84 181 LYS A CA 1
ATOM 1343 C C . LYS A 1 181 ? -38.870 17.848 8.452 1.00 35.84 181 LYS A C 1
ATOM 1345 O O . LYS A 1 181 ? -39.663 17.012 8.862 1.00 35.84 181 LYS A O 1
ATOM 1350 N N . ALA A 1 182 ? -38.200 18.717 9.212 1.00 39.50 182 ALA A N 1
ATOM 1351 C CA . ALA A 1 182 ? -38.467 19.132 10.596 1.00 39.50 182 ALA A CA 1
ATOM 1352 C C . ALA A 1 182 ? -38.123 18.191 11.781 1.00 39.50 182 ALA A C 1
ATOM 1354 O O . ALA A 1 182 ? -38.722 17.145 11.987 1.00 39.50 182 ALA A O 1
ATOM 1355 N N . THR A 1 183 ? -37.240 18.738 12.631 1.00 43.31 183 THR A N 1
ATOM 1356 C CA . THR A 1 183 ? -37.292 18.785 14.107 1.00 43.31 183 THR A CA 1
ATOM 1357 C C . THR A 1 183 ? -37.253 17.476 14.906 1.00 43.31 183 THR A C 1
ATOM 1359 O O . THR A 1 183 ? -38.293 16.902 15.202 1.00 43.31 183 THR A O 1
ATOM 1362 N N . SER A 1 184 ? -36.072 17.136 15.445 1.00 36.12 184 SER A N 1
ATOM 1363 C CA . SER A 1 184 ? -35.947 16.453 16.749 1.00 36.12 184 SER A CA 1
ATOM 1364 C C . SER A 1 184 ? -34.505 16.470 17.290 1.00 36.12 184 SER A C 1
ATOM 1366 O O . SER A 1 184 ? -33.584 16.040 16.605 1.00 36.12 184 SER A O 1
ATOM 1368 N N . THR A 1 185 ? -34.375 16.998 18.511 1.00 32.47 185 THR A N 1
ATOM 1369 C CA . THR A 1 185 ? -33.467 16.704 19.646 1.00 32.47 185 THR A CA 1
ATOM 1370 C C . THR A 1 185 ? -32.147 15.943 19.390 1.00 32.47 185 THR A C 1
ATOM 1372 O O . THR A 1 185 ? -32.174 14.879 18.774 1.00 32.47 185 THR A O 1
ATOM 1375 N N . PRO A 1 186 ? -30.993 16.389 19.945 1.00 36.41 186 PRO A N 1
ATOM 1376 C CA . PRO A 1 186 ? -29.734 15.657 19.823 1.00 36.41 186 PRO A CA 1
ATOM 1377 C C . PRO A 1 186 ? -29.821 14.331 20.587 1.00 36.41 186 PRO A C 1
ATOM 1379 O O . PRO A 1 186 ? -29.763 14.290 21.813 1.00 36.41 186 PRO A O 1
ATOM 1382 N N . SER A 1 187 ? -29.982 13.240 19.843 1.00 32.06 187 SER A N 1
ATOM 1383 C CA . SER A 1 187 ? -29.759 11.887 20.338 1.00 32.06 187 SER A CA 1
ATOM 1384 C C . SER A 1 187 ? -28.257 11.622 20.341 1.00 32.06 187 SER A C 1
ATOM 1386 O O . SER A 1 187 ? -27.600 11.676 19.301 1.00 32.06 187 SER A O 1
ATOM 1388 N N . THR A 1 188 ? -27.712 11.352 21.524 1.00 41.16 188 THR A N 1
ATOM 1389 C CA . THR A 1 188 ? -26.330 10.930 21.769 1.00 41.16 188 THR A CA 1
ATOM 1390 C C . THR A 1 188 ? -26.127 9.493 21.274 1.00 41.16 188 THR A C 1
ATOM 1392 O O . THR A 1 188 ? -25.904 8.575 22.056 1.00 41.16 188 THR A O 1
ATOM 1395 N N . SER A 1 189 ? -26.240 9.264 19.967 1.00 39.31 189 SER A N 1
ATOM 1396 C CA . SER A 1 189 ? -25.745 8.040 19.336 1.00 39.31 189 SER A CA 1
ATOM 1397 C C . SER A 1 189 ? -24.310 8.326 18.900 1.00 39.31 189 SER A C 1
ATOM 1399 O O . SER A 1 189 ? -24.104 9.264 18.128 1.00 39.31 189 SER A O 1
ATOM 1401 N N . GLY A 1 190 ? -23.331 7.591 19.439 1.00 40.50 190 GLY A N 1
ATOM 1402 C CA . GLY A 1 190 ? -21.902 7.790 19.178 1.00 40.50 190 GLY A CA 1
ATOM 1403 C C . GLY A 1 190 ? -21.626 7.981 17.688 1.00 40.50 190 GLY A C 1
ATOM 1404 O O . GLY A 1 190 ? -21.769 7.048 16.902 1.00 40.50 190 GLY A O 1
ATOM 1405 N N . GLY A 1 191 ? -21.311 9.220 17.303 1.00 44.47 191 GLY A N 1
ATOM 1406 C CA . GLY A 1 191 ? -21.198 9.618 15.906 1.00 44.47 191 GLY A CA 1
ATOM 1407 C C . GLY A 1 191 ? -20.083 8.843 15.221 1.00 44.47 191 GLY A C 1
ATOM 1408 O O . GLY A 1 191 ? -18.927 8.927 15.627 1.00 44.47 191 GLY A O 1
ATOM 1409 N N . GLN A 1 192 ? -20.434 8.084 14.186 1.00 58.94 192 GLN A N 1
ATOM 1410 C CA . GLN A 1 192 ? -19.467 7.372 13.362 1.00 58.94 192 GLN A CA 1
ATOM 1411 C C . GLN A 1 192 ? -18.532 8.397 12.701 1.00 58.94 192 GLN A C 1
ATOM 1413 O O . GLN A 1 192 ? -18.992 9.274 11.967 1.00 58.94 192 GLN A O 1
ATOM 1418 N N . GLU A 1 193 ? -17.229 8.310 12.980 1.00 75.94 193 GLU A N 1
ATOM 1419 C CA . GLU A 1 193 ? -16.231 9.248 12.453 1.00 75.94 193 GLU A CA 1
ATOM 1420 C C . GLU A 1 193 ? -16.274 9.296 10.917 1.00 75.94 193 GLU A C 1
ATOM 1422 O O . GLU A 1 193 ? -16.523 8.286 10.251 1.00 75.94 193 GLU A O 1
ATOM 1427 N N . SER A 1 194 ? -16.063 10.474 10.329 1.00 85.31 194 SER A N 1
ATOM 1428 C CA . SER A 1 194 ? -16.140 10.656 8.878 1.00 85.31 194 SER A CA 1
ATOM 1429 C C . SER A 1 194 ? -14.976 9.977 8.150 1.00 85.31 194 SER A C 1
ATOM 1431 O O . SER A 1 194 ? -13.877 9.829 8.688 1.00 85.31 194 SER A O 1
ATOM 1433 N N . ILE A 1 195 ? -15.218 9.558 6.903 1.00 90.94 195 ILE A N 1
ATOM 1434 C CA . ILE A 1 195 ? -14.150 9.099 6.011 1.00 90.94 195 ILE A CA 1
ATOM 1435 C C . ILE A 1 195 ? -13.354 10.329 5.579 1.00 90.94 195 ILE A C 1
ATOM 1437 O O . ILE A 1 195 ? -13.920 11.305 5.084 1.00 90.94 195 ILE A O 1
ATOM 1441 N N . GLN A 1 196 ? -12.038 10.282 5.740 1.00 94.44 196 GLN A N 1
ATOM 1442 C CA . GLN A 1 196 ? -11.138 11.307 5.233 1.00 94.44 196 GLN A CA 1
ATOM 1443 C C . GLN A 1 196 ? -10.241 10.725 4.146 1.00 94.44 196 GLN A C 1
ATOM 1445 O O . GLN A 1 196 ? -9.835 9.564 4.206 1.00 94.44 196 GLN A O 1
ATOM 1450 N N . LEU A 1 197 ? -9.938 11.555 3.153 1.00 95.88 197 LEU A N 1
ATOM 1451 C CA . LEU A 1 197 ? -8.892 11.316 2.174 1.00 95.88 197 LEU A CA 1
ATOM 1452 C C . LEU A 1 197 ? -7.674 12.127 2.600 1.00 95.88 197 LEU A C 1
ATOM 1454 O O . LEU A 1 197 ? -7.714 13.356 2.586 1.00 95.88 197 LEU A O 1
ATOM 1458 N N . CYS A 1 198 ? -6.615 11.436 2.994 1.00 96.25 198 CYS A N 1
ATOM 1459 C CA . CYS A 1 198 ? -5.384 12.031 3.478 1.00 96.25 198 CYS A CA 1
ATOM 1460 C C . CYS A 1 198 ? -4.262 11.856 2.461 1.00 96.25 198 CYS A C 1
ATOM 1462 O O . CYS A 1 198 ? -4.157 10.816 1.816 1.00 96.25 198 CYS A O 1
ATOM 1464 N N . ASN A 1 199 ? -3.398 12.856 2.339 1.00 95.62 199 ASN A N 1
ATOM 1465 C CA . ASN A 1 199 ? -2.224 12.834 1.480 1.00 95.62 199 ASN A CA 1
ATOM 1466 C C . ASN A 1 199 ? -0.993 13.321 2.246 1.00 95.62 199 ASN A C 1
ATOM 1468 O O . ASN A 1 199 ? -1.070 14.246 3.052 1.00 95.62 199 ASN A O 1
ATOM 1472 N N . GLY A 1 200 ? 0.160 12.725 1.968 1.00 95.69 200 GLY A N 1
ATOM 1473 C CA . GLY A 1 200 ? 1.427 13.131 2.561 1.00 95.69 200 GLY A CA 1
ATOM 1474 C C . GLY A 1 200 ? 2.616 12.463 1.885 1.00 95.69 200 GLY A C 1
ATOM 1475 O O . GLY A 1 200 ? 2.463 11.524 1.107 1.00 95.69 200 GLY A O 1
ATOM 1476 N N . ILE A 1 201 ? 3.817 12.945 2.200 1.00 95.12 201 ILE A N 1
ATOM 1477 C CA . ILE A 1 201 ? 5.071 12.396 1.676 1.00 95.12 201 ILE A CA 1
ATOM 1478 C C . ILE A 1 201 ? 5.847 11.691 2.793 1.00 95.12 201 ILE A C 1
ATOM 1480 O O . ILE A 1 201 ? 5.996 12.232 3.890 1.00 95.12 201 ILE A O 1
ATOM 1484 N N . ARG A 1 202 ? 6.365 10.496 2.494 1.00 93.25 202 ARG A N 1
ATOM 1485 C CA . ARG A 1 202 ? 7.377 9.778 3.286 1.00 93.25 202 ARG A CA 1
ATOM 1486 C C . ARG A 1 202 ? 8.585 9.543 2.391 1.00 93.25 202 ARG A C 1
ATOM 1488 O O . ARG A 1 202 ? 8.462 8.875 1.370 1.00 93.25 202 ARG A O 1
ATOM 1495 N N . ASP A 1 203 ? 9.723 10.126 2.750 1.00 91.00 203 ASP A N 1
ATOM 1496 C CA . ASP A 1 203 ? 10.959 10.100 1.962 1.00 91.00 203 ASP A CA 1
ATOM 1497 C C . ASP A 1 203 ? 10.735 10.506 0.490 1.00 91.00 203 ASP A C 1
ATOM 1499 O O . ASP A 1 203 ? 10.575 11.690 0.188 1.00 91.00 203 ASP A O 1
ATOM 1503 N N . GLN A 1 204 ? 10.700 9.538 -0.431 1.00 89.94 204 GLN A N 1
ATOM 1504 C CA . GLN A 1 204 ? 10.484 9.747 -1.870 1.00 89.94 204 GLN A CA 1
ATOM 1505 C C . GLN A 1 204 ? 9.136 9.209 -2.371 1.00 89.94 204 GLN A C 1
ATOM 1507 O O . GLN A 1 204 ? 8.902 9.161 -3.581 1.00 89.94 204 GLN A O 1
ATOM 1512 N N . THR A 1 205 ? 8.230 8.856 -1.460 1.00 93.81 205 THR A N 1
ATOM 1513 C CA . THR A 1 205 ? 6.921 8.276 -1.769 1.00 93.81 205 THR A CA 1
ATOM 1514 C C . THR A 1 205 ? 5.803 9.231 -1.368 1.00 93.81 205 THR A C 1
ATOM 1516 O O . THR A 1 205 ? 5.683 9.631 -0.209 1.00 93.81 205 THR A O 1
ATOM 1519 N N . ASN A 1 206 ? 4.960 9.588 -2.334 1.00 95.06 206 ASN A N 1
ATOM 1520 C CA . ASN A 1 206 ? 3.676 10.221 -2.079 1.00 95.06 206 ASN A CA 1
ATOM 1521 C C . ASN A 1 206 ? 2.659 9.132 -1.736 1.00 95.06 206 ASN A C 1
ATOM 1523 O O . ASN A 1 206 ? 2.522 8.158 -2.477 1.00 95.06 206 ASN A O 1
ATOM 1527 N N . ILE A 1 207 ? 1.954 9.303 -0.626 1.00 96.62 207 ILE A N 1
ATOM 1528 C CA . ILE A 1 207 ? 0.977 8.354 -0.108 1.00 96.62 207 ILE A CA 1
ATOM 1529 C C . ILE A 1 207 ? -0.339 9.102 0.040 1.00 96.62 207 ILE A C 1
ATOM 1531 O O . ILE A 1 207 ? -0.447 10.063 0.804 1.00 96.62 207 ILE A O 1
ATOM 1535 N N . VAL A 1 208 ? -1.348 8.619 -0.668 1.00 96.56 208 VAL A N 1
ATOM 1536 C CA . VAL A 1 208 ? -2.740 9.012 -0.500 1.00 96.56 208 VAL A CA 1
ATOM 1537 C C . VAL A 1 208 ? -3.458 7.840 0.145 1.00 96.56 208 VAL A C 1
ATOM 1539 O O . VAL A 1 208 ? -3.366 6.724 -0.357 1.00 96.56 208 VAL A O 1
ATOM 1542 N N . PHE A 1 209 ? -4.162 8.053 1.249 1.00 97.69 209 PHE A N 1
ATOM 1543 C CA . PHE A 1 209 ? -4.956 6.999 1.863 1.00 97.69 209 PHE A CA 1
ATOM 1544 C C . PHE A 1 209 ? -6.325 7.494 2.306 1.00 97.69 209 PHE A C 1
ATOM 1546 O O . PHE A 1 209 ? -6.519 8.666 2.617 1.00 97.69 209 PHE A O 1
ATOM 1553 N N . SER A 1 210 ? -7.282 6.576 2.309 1.00 96.62 210 SER A N 1
ATOM 1554 C CA . SER A 1 210 ? -8.650 6.799 2.754 1.00 96.62 210 SER A CA 1
ATOM 1555 C C . SER A 1 210 ? -8.914 5.943 3.982 1.00 96.62 210 SER A C 1
ATOM 1557 O O . SER A 1 210 ? -8.645 4.742 3.954 1.00 96.62 210 SER A O 1
ATOM 1559 N N . ALA A 1 211 ? -9.407 6.566 5.050 1.00 94.94 211 ALA A N 1
ATOM 1560 C CA . ALA A 1 211 ? -9.761 5.896 6.297 1.00 94.94 211 ALA A CA 1
ATOM 1561 C C . ALA A 1 211 ? -10.799 6.715 7.074 1.00 94.94 211 ALA A C 1
ATOM 1563 O O . ALA A 1 211 ? -10.907 7.930 6.887 1.00 94.94 211 ALA A O 1
ATOM 1564 N N . ARG A 1 212 ? -11.540 6.071 7.981 1.00 93.00 212 ARG A N 1
ATOM 1565 C CA . ARG A 1 212 ? -12.300 6.791 9.012 1.00 93.00 212 ARG A CA 1
ATOM 1566 C C . ARG A 1 212 ? -11.371 7.220 10.138 1.00 93.00 212 ARG A C 1
ATOM 1568 O O . ARG A 1 212 ? -10.483 6.462 10.521 1.00 93.00 212 ARG A O 1
ATOM 1575 N N . GLY A 1 213 ? -11.564 8.434 10.637 1.00 91.31 213 GLY A N 1
ATOM 1576 C CA . GLY A 1 213 ? -10.717 8.974 11.693 1.00 91.31 213 GLY A CA 1
ATOM 1577 C C . GLY A 1 213 ? -10.822 10.482 11.833 1.00 91.31 213 GLY A C 1
ATOM 1578 O O . GLY A 1 213 ? -11.178 11.185 10.886 1.00 91.31 213 GLY A O 1
ATOM 1579 N N . SER A 1 214 ? -10.428 11.002 12.994 1.00 92.62 214 SER A N 1
ATOM 1580 C CA . SER A 1 214 ? -10.029 12.408 13.111 1.00 92.62 214 SER A CA 1
ATOM 1581 C C . SER A 1 214 ? -8.712 12.662 12.362 1.00 92.62 214 SER A C 1
ATOM 1583 O O . SER A 1 214 ? -7.859 11.777 12.270 1.00 92.62 214 SER A O 1
ATOM 1585 N N . THR A 1 215 ? -8.485 13.886 11.877 1.00 93.81 215 THR A N 1
ATOM 1586 C CA . THR A 1 215 ? -7.234 14.241 11.180 1.00 93.81 215 THR A CA 1
ATOM 1587 C C . THR A 1 215 ? -5.999 13.984 12.049 1.00 93.81 215 THR A C 1
ATOM 1589 O O . THR A 1 215 ? -4.989 13.505 11.543 1.00 93.81 215 THR A O 1
ATOM 1592 N N . ALA A 1 216 ? -6.087 14.225 13.363 1.00 94.69 216 ALA A N 1
ATOM 1593 C CA . ALA A 1 216 ? -4.995 13.961 14.300 1.00 94.69 216 ALA A CA 1
ATOM 1594 C C . ALA A 1 216 ? -4.669 12.460 14.398 1.00 94.69 216 ALA A C 1
ATOM 1596 O O . ALA A 1 216 ? -3.503 12.072 14.313 1.00 94.69 216 ALA A O 1
ATOM 1597 N N . THR A 1 217 ? -5.694 11.608 14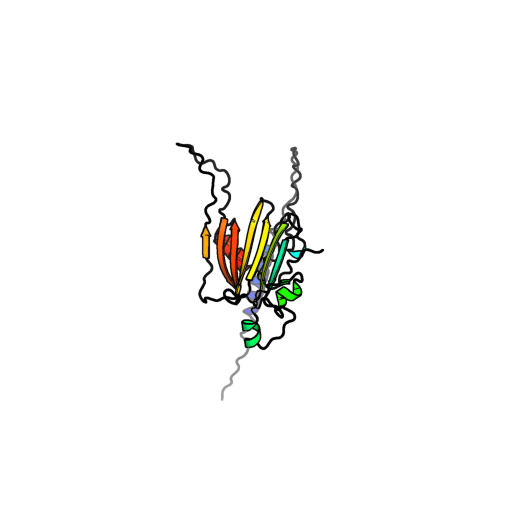.510 1.00 94.75 217 THR A N 1
ATOM 1598 C CA . THR A 1 217 ? -5.531 10.146 14.536 1.00 94.75 217 THR A CA 1
ATOM 1599 C C . THR A 1 217 ? -4.925 9.641 13.227 1.00 94.75 217 THR A C 1
ATOM 1601 O O . THR A 1 217 ? -3.988 8.845 13.239 1.00 94.75 217 THR A O 1
ATOM 1604 N N . LEU A 1 218 ? -5.414 10.138 12.087 1.00 95.94 218 LEU A N 1
ATOM 1605 C CA . LEU A 1 218 ? -4.922 9.737 10.767 1.00 95.94 218 LEU A CA 1
ATOM 1606 C C . LEU A 1 218 ? -3.496 10.238 10.499 1.00 95.94 218 LEU A C 1
ATOM 1608 O O . LEU A 1 218 ? -2.715 9.548 9.847 1.00 95.94 218 LEU A O 1
ATOM 1612 N N . GLN A 1 219 ? -3.115 11.388 11.055 1.00 96.62 219 GLN A N 1
ATOM 1613 C CA . GLN A 1 219 ? -1.738 11.871 11.015 1.00 96.62 219 GLN A CA 1
ATOM 1614 C C . GLN A 1 219 ? -0.796 10.966 11.813 1.00 96.62 219 GLN A C 1
ATOM 1616 O O . GLN A 1 219 ? 0.279 10.620 11.324 1.00 96.62 219 GLN A O 1
ATOM 1621 N N . GLN A 1 220 ? -1.189 10.542 13.016 1.00 96.50 220 GLN A N 1
ATOM 1622 C CA . GLN A 1 220 ? -0.406 9.577 13.795 1.00 96.50 220 GLN A CA 1
ATOM 1623 C C . GLN A 1 220 ? -0.312 8.227 13.078 1.00 96.50 220 GLN A C 1
ATOM 1625 O O . GLN A 1 220 ? 0.764 7.640 12.991 1.00 96.50 220 GLN A O 1
ATOM 1630 N N . PHE A 1 221 ? -1.421 7.757 12.504 1.00 96.50 221 PHE A N 1
ATOM 1631 C CA . PHE A 1 221 ? -1.448 6.545 11.692 1.00 96.50 221 PHE A CA 1
ATOM 1632 C C . PHE A 1 221 ? -0.458 6.626 10.520 1.00 96.50 221 PHE A C 1
ATOM 1634 O O . PHE A 1 221 ? 0.361 5.726 10.343 1.00 96.50 221 PHE A O 1
ATOM 1641 N N . PHE A 1 222 ? -0.452 7.744 9.790 1.00 97.31 222 PHE A N 1
ATOM 1642 C CA . PHE A 1 222 ? 0.505 8.019 8.718 1.00 97.31 222 PHE A CA 1
ATOM 1643 C C . PHE A 1 222 ? 1.964 8.018 9.205 1.00 97.31 222 PHE A C 1
ATOM 1645 O O . PHE A 1 222 ? 2.844 7.437 8.567 1.00 97.31 222 PHE A O 1
ATOM 1652 N N . GLN A 1 223 ? 2.235 8.630 10.361 1.00 96.62 223 GLN A N 1
ATOM 1653 C CA . GLN A 1 223 ? 3.570 8.664 10.967 1.00 96.62 223 GLN A CA 1
ATOM 1654 C C . GLN A 1 223 ? 4.069 7.289 11.424 1.00 96.62 223 GLN A C 1
ATOM 1656 O O . GLN A 1 223 ? 5.282 7.095 11.528 1.00 96.62 223 GLN A O 1
ATOM 1661 N N . ASN A 1 224 ? 3.164 6.337 11.646 1.00 96.88 224 ASN A N 1
ATOM 1662 C CA . ASN A 1 224 ? 3.480 4.974 12.066 1.00 96.88 224 ASN A CA 1
ATOM 1663 C C . ASN A 1 224 ? 3.609 3.982 10.900 1.00 96.88 224 ASN A C 1
ATOM 1665 O O . ASN A 1 224 ? 3.952 2.822 11.137 1.00 96.88 224 ASN A O 1
ATOM 1669 N N . LEU A 1 225 ? 3.365 4.406 9.652 1.00 97.88 225 LEU A N 1
ATOM 1670 C CA . LEU A 1 225 ? 3.565 3.547 8.483 1.00 97.88 225 LEU A CA 1
ATOM 1671 C C . LEU A 1 225 ? 5.038 3.155 8.358 1.00 97.88 225 LEU A C 1
ATOM 1673 O O . LEU A 1 225 ? 5.919 4.010 8.425 1.00 97.88 22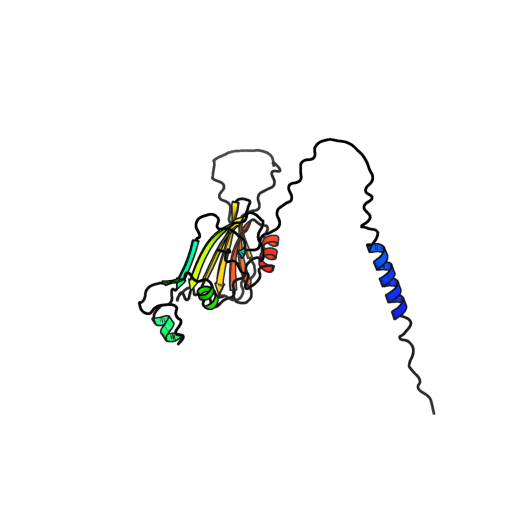5 LEU A O 1
ATOM 1677 N N . GLN A 1 226 ? 5.320 1.881 8.138 1.00 97.62 226 GLN A N 1
ATOM 1678 C CA . GLN A 1 226 ? 6.682 1.371 8.033 1.00 97.62 226 GLN A CA 1
ATOM 1679 C C . GLN A 1 226 ? 7.011 1.038 6.579 1.00 97.62 226 GLN A C 1
ATOM 1681 O O . GLN A 1 226 ? 6.122 0.590 5.850 1.00 97.62 226 GLN A O 1
ATOM 1686 N N . PRO A 1 227 ? 8.261 1.266 6.143 1.00 96.94 227 PRO A N 1
ATOM 1687 C CA . PRO A 1 227 ? 8.717 0.772 4.856 1.00 96.94 227 PRO A CA 1
ATOM 1688 C C . PRO A 1 227 ? 8.779 -0.759 4.873 1.00 96.94 227 PRO A C 1
ATOM 1690 O O . PRO A 1 227 ? 8.907 -1.370 5.935 1.00 96.94 227 PRO A O 1
ATOM 1693 N N . ASP A 1 228 ? 8.722 -1.371 3.692 1.00 91.25 228 ASP A N 1
ATOM 1694 C CA . ASP A 1 228 ? 9.047 -2.792 3.487 1.00 91.25 228 ASP A CA 1
ATOM 1695 C C . ASP A 1 228 ? 8.227 -3.799 4.310 1.00 91.25 228 ASP A C 1
ATOM 1697 O O . ASP A 1 228 ? 8.651 -4.940 4.501 1.00 91.25 228 ASP A O 1
ATOM 1701 N N . VAL A 1 229 ? 7.030 -3.416 4.755 1.00 95.00 229 VAL A N 1
ATOM 1702 C CA . VAL A 1 229 ? 6.113 -4.337 5.434 1.00 95.00 229 VAL A CA 1
ATOM 1703 C C . VAL A 1 229 ? 5.678 -5.437 4.470 1.00 95.00 229 VAL A C 1
ATOM 1705 O O . VAL A 1 229 ? 5.198 -5.163 3.367 1.00 95.00 229 VAL A O 1
ATOM 1708 N N . ASP A 1 230 ? 5.824 -6.684 4.911 1.00 93.69 230 ASP A N 1
ATOM 1709 C CA . ASP A 1 230 ? 5.314 -7.838 4.185 1.00 93.69 230 ASP A CA 1
ATOM 1710 C C . ASP A 1 230 ? 3.786 -7.882 4.282 1.00 93.69 230 ASP A C 1
ATOM 1712 O O . ASP A 1 230 ? 3.214 -8.052 5.362 1.00 93.69 230 ASP A O 1
ATOM 1716 N N . TRP A 1 231 ? 3.133 -7.669 3.143 1.00 93.81 231 TRP A N 1
ATOM 1717 C CA . TRP A 1 231 ? 1.679 -7.636 3.037 1.00 93.81 231 TRP A CA 1
ATOM 1718 C C . TRP A 1 231 ? 1.100 -8.874 2.364 1.00 93.81 231 TRP A C 1
ATOM 1720 O O . TRP A 1 231 ? -0.107 -9.076 2.449 1.00 93.81 231 TRP A O 1
ATOM 1730 N N . THR A 1 232 ? 1.928 -9.674 1.687 1.00 93.06 232 THR A N 1
ATOM 1731 C CA . THR A 1 232 ? 1.454 -10.780 0.849 1.00 93.06 232 THR A CA 1
ATOM 1732 C C . THR A 1 232 ? 0.845 -11.847 1.751 1.00 93.06 232 THR A C 1
ATOM 1734 O O . THR A 1 232 ? 1.577 -12.397 2.576 1.00 93.06 232 THR A O 1
ATOM 1737 N N . PRO A 1 233 ? -0.456 -12.166 1.630 1.00 88.00 233 PRO A N 1
ATOM 1738 C CA . PRO A 1 233 ? -1.040 -13.260 2.391 1.00 88.00 233 PRO A CA 1
ATOM 1739 C C . PRO A 1 233 ? -0.266 -14.561 2.174 1.00 88.00 233 PRO A C 1
ATOM 1741 O O . PRO A 1 233 ? 0.111 -14.878 1.040 1.00 88.00 233 PRO A O 1
ATOM 1744 N N . ALA A 1 234 ? -0.049 -15.327 3.245 1.00 76.94 234 ALA A N 1
ATOM 1745 C CA . ALA A 1 234 ? 0.435 -16.697 3.115 1.00 76.94 234 ALA A CA 1
ATOM 1746 C C . ALA A 1 234 ? -0.509 -17.492 2.189 1.00 76.94 234 ALA A C 1
ATOM 1748 O O . ALA A 1 234 ? -1.731 -17.385 2.306 1.00 76.94 234 ALA A O 1
ATOM 1749 N N . LYS A 1 235 ? 0.069 -18.226 1.230 1.00 59.41 235 LYS A N 1
ATOM 1750 C CA . LYS A 1 235 ? -0.677 -19.045 0.261 1.00 59.41 235 LYS A CA 1
ATOM 1751 C C . LYS A 1 235 ? -1.320 -20.263 0.908 1.00 59.41 235 LYS A C 1
ATOM 1753 O O . LYS A 1 235 ? -0.673 -20.850 1.803 1.00 59.41 235 LYS A O 1
#

Radius of gyration: 28.76 Å; Cα contacts (8 Å, |Δi|>4): 343; chains: 1; bounding box: 97×50×78 Å